Protein AF-A0A645A7C9-F1 (afdb_monomer)

Solvent-accessible surface area (backbone atoms only — not comparable to full-atom values): 16906 Å² total; per-residue (Å²): 103,80,58,54,46,47,29,55,52,51,49,56,51,33,65,57,34,46,79,73,76,42,84,49,77,42,67,66,53,44,96,71,34,56,82,49,63,39,37,33,77,64,95,40,47,32,46,49,68,47,51,43,51,49,50,36,48,49,31,52,38,11,74,72,54,34,38,46,36,32,46,41,41,35,28,28,32,77,65,83,46,51,59,58,50,39,34,32,29,39,49,43,28,41,68,40,65,36,66,49,64,37,47,66,62,86,80,83,56,95,48,56,60,43,48,68,53,44,14,63,76,61,74,36,69,63,37,38,57,42,43,47,32,29,54,20,33,33,51,22,36,39,36,36,54,38,24,31,47,54,48,18,68,74,72,73,41,35,28,37,26,42,52,50,78,86,37,72,88,57,94,47,94,88,56,62,64,45,29,27,42,41,96,38,32,41,41,42,54,71,54,54,83,93,51,48,57,46,81,48,76,37,66,72,59,51,34,24,34,67,84,81,60,48,79,43,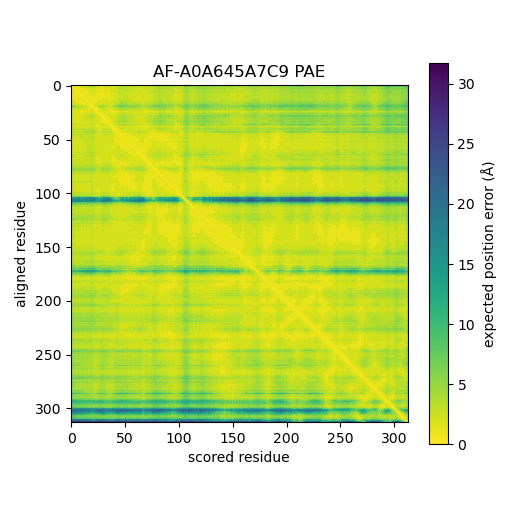78,31,67,44,72,46,81,45,78,33,52,63,84,48,60,54,40,30,34,39,53,64,29,79,43,46,31,34,27,25,95,84,66,41,88,35,40,70,67,76,84,69,74,86,66,68,83,35,38,33,36,42,35,29,27,85,51,68,50,73,50,78,47,39,38,69,79,74,48,74,43,49,35,41,37,35,34,92,75,70,40,76,46,63,81,60,100,64,90,62,50,77,48,78,76,41,102

Foldseek 3Di:
DVQAVQQVVLVVVQVVLVVVPDADAEAGHDPPSLVGAHHEPDADAQDLVRLLVRLLVQQVCQVVLNQQYAYAQSGADDDAHALLSNLLSLLVLLLGSHRDHHHDDPPPDPSGSDQVVSCVVNVNNVSVVLNLLSVQLSQQQQFVSVQLSVCCVVVSGHQWYDPCVVVVPDDCPVPRQWTHRGPWKIWHTDSDPPDQKDKDAFAAAWKAFPQPLDIDGHPDIDIDGHDSSDTTMITGAADKGWTQAAPVRDRSDHPDDDLQDGNAIEIEHHYPAWDWDWGQGSNRDIWIWTQHPVVRDIDIPDDDHYHYDYSYD

Nearest PDB structures (foldseek):
  5f7u-assembly1_A  TM=9.662E-01  e=2.683E-33  Listeria monocytogenes EGD-e
  4kwu-assembly1_A  TM=9.717E-01  e=1.327E-32  Listeria monocytogenes EGD-e
  4kmq-assembly1_A  TM=9.573E-01  e=2.841E-33  Listeria monocytogenes EGD-e
  5i0f-assembly1_B  TM=9.723E-01  e=2.941E-23  Trueperella pyogenes
  5i0e-assembly1_B  TM=9.716E-01  e=3.696E-23  Trueperella pyogenes

Sequence (313 aa):
MRNRYPKEYIKAYYDFAQQNQGITFSRSGYTGAHAYPAHWAGDERSTFDAFKRQLIAGINSGMSGVIFWGWDLAGFNGDIPTAELFMRSSSMAAFCPIMQYHAESKGEYNQDRTPWNIAERTNTPEVIEVYRFFANTRMNLLPYIYDQAVKSVTNKVPLMRAMQIDYPLENFEDCYDQFMFGESLLIAPIVTESATSRQVTFPRGTWIDFWTKEKVAGGQTIIVHAEMNQIPVYVKENSVILLNLGESKRIGESIGNDLSNYTNATLLVTATTDFNQTITDHLGNTFDLQVSKINQKVTINKEMPMDIELICL

Structure (mmCIF, N/CA/C/O backbone):
data_AF-A0A645A7C9-F1
#
_entry.id   AF-A0A645A7C9-F1
#
loop_
_atom_site.group_PDB
_atom_site.id
_atom_site.type_symbol
_atom_site.label_atom_id
_atom_site.label_alt_id
_atom_site.label_comp_id
_atom_site.label_asym_id
_atom_site.label_entity_id
_atom_site.label_seq_id
_atom_site.pdbx_PDB_ins_code
_atom_site.Cartn_x
_atom_site.Cartn_y
_atom_site.Cartn_z
_atom_site.occupancy
_atom_site.B_iso_or_equiv
_atom_site.auth_seq_id
_atom_site.auth_comp_id
_atom_site.auth_asym_id
_atom_site.auth_atom_id
_atom_site.pdbx_PDB_model_num
ATOM 1 N N . MET A 1 1 ? -11.964 -19.907 -26.480 1.00 92.06 1 MET A N 1
ATOM 2 C CA . MET A 1 1 ? -10.949 -20.356 -25.496 1.00 92.06 1 MET A CA 1
ATOM 3 C C . MET A 1 1 ? -9.845 -19.337 -25.204 1.00 92.06 1 MET A C 1
ATOM 5 O O . MET A 1 1 ? -9.394 -19.349 -24.072 1.00 92.06 1 MET A O 1
ATOM 9 N N . ARG A 1 2 ? -9.443 -18.442 -26.130 1.00 97.25 2 ARG A N 1
ATOM 10 C CA . ARG A 1 2 ? -8.313 -17.493 -25.958 1.00 97.25 2 ARG A CA 1
ATOM 11 C C . ARG A 1 2 ? -8.204 -16.836 -24.568 1.00 97.25 2 ARG A C 1
ATOM 13 O O . ARG A 1 2 ? -7.211 -17.064 -23.896 1.00 97.25 2 ARG A O 1
ATOM 20 N N . ASN A 1 3 ? -9.223 -16.100 -24.115 1.00 97.00 3 ASN A N 1
ATOM 21 C CA . ASN A 1 3 ? -9.164 -15.403 -22.816 1.00 97.00 3 ASN A CA 1
ATOM 22 C C . ASN A 1 3 ? -9.355 -16.350 -21.622 1.00 97.00 3 ASN A C 1
ATOM 24 O O . ASN A 1 3 ? -8.805 -16.140 -20.552 1.00 97.00 3 ASN A O 1
ATOM 28 N N . ARG A 1 4 ? -10.118 -17.431 -21.800 1.00 97.12 4 ARG A N 1
ATOM 29 C CA . ARG A 1 4 ? -10.391 -18.401 -20.731 1.00 97.12 4 ARG A CA 1
ATOM 30 C C . ARG A 1 4 ? -9.179 -19.285 -20.413 1.00 97.12 4 ARG A C 1
ATOM 32 O O . ARG A 1 4 ? -8.996 -19.652 -19.259 1.00 97.12 4 ARG A O 1
ATOM 39 N N . TYR A 1 5 ? -8.370 -19.615 -21.419 1.00 98.44 5 TYR A N 1
ATOM 40 C CA . TYR A 1 5 ? -7.208 -20.496 -21.295 1.00 98.44 5 TYR A CA 1
ATOM 41 C C . TYR A 1 5 ? -6.230 -20.096 -20.174 1.00 98.44 5 TYR A C 1
ATOM 43 O O . TYR A 1 5 ? -5.985 -20.947 -19.321 1.00 98.44 5 TYR A O 1
ATOM 51 N N . PRO A 1 6 ? -5.718 -18.846 -20.090 1.00 97.94 6 PRO A N 1
ATOM 52 C CA . PRO A 1 6 ? -4.792 -18.465 -19.020 1.00 97.94 6 PRO A CA 1
ATOM 53 C C . PRO A 1 6 ? -5.388 -18.664 -17.622 1.00 97.94 6 PRO A C 1
ATOM 55 O O . PRO A 1 6 ? -4.699 -19.147 -16.732 1.00 97.94 6 PRO A O 1
ATOM 58 N N . LYS A 1 7 ? -6.688 -18.398 -17.436 1.00 96.94 7 LYS A N 1
ATOM 59 C CA . LYS A 1 7 ? -7.374 -18.652 -16.161 1.00 96.94 7 LYS A CA 1
ATOM 60 C C . LYS A 1 7 ? -7.416 -20.146 -15.822 1.00 96.94 7 LYS A C 1
ATOM 62 O O . LYS A 1 7 ? -7.145 -20.512 -14.685 1.00 96.94 7 LYS A O 1
ATOM 67 N N . GLU A 1 8 ? -7.753 -21.017 -16.779 1.00 98.25 8 GLU A N 1
ATOM 68 C CA . GLU A 1 8 ? -7.757 -22.473 -16.531 1.00 98.25 8 GLU A CA 1
ATOM 69 C C . GLU A 1 8 ? -6.349 -23.021 -16.253 1.00 98.25 8 GLU A C 1
ATOM 71 O O . GLU A 1 8 ? -6.199 -23.905 -15.415 1.00 98.25 8 GLU A O 1
ATOM 76 N N . TYR A 1 9 ? -5.322 -22.471 -16.907 1.00 98.25 9 TYR A N 1
ATOM 77 C CA . TYR A 1 9 ? -3.922 -22.794 -16.625 1.00 98.25 9 TYR A CA 1
ATOM 78 C C . TYR A 1 9 ? -3.544 -22.452 -15.177 1.00 98.25 9 TYR A C 1
ATOM 80 O O . TYR A 1 9 ? -3.040 -23.316 -14.461 1.00 98.25 9 TYR A O 1
ATOM 88 N N . ILE A 1 10 ? -3.856 -21.232 -14.721 1.00 97.62 10 ILE A N 1
ATOM 89 C CA . ILE A 1 10 ? -3.581 -20.804 -13.340 1.00 97.62 10 ILE A CA 1
ATOM 90 C C . ILE A 1 10 ? -4.312 -21.699 -12.347 1.00 97.62 10 ILE A C 1
ATOM 92 O O . ILE A 1 10 ? -3.693 -22.176 -11.403 1.00 97.62 10 ILE A O 1
ATOM 96 N N . LYS A 1 11 ? -5.598 -21.986 -12.592 1.00 97.81 11 LYS A N 1
ATOM 97 C CA . LYS A 1 11 ? -6.378 -22.908 -11.760 1.00 97.81 11 LYS A CA 1
ATOM 98 C C . LYS A 1 11 ? -5.677 -24.255 -11.610 1.00 97.81 11 LYS A C 1
ATOM 100 O O . LYS A 1 11 ? -5.497 -24.722 -10.494 1.00 97.81 11 LYS A O 1
ATOM 105 N N . ALA A 1 12 ? -5.302 -24.878 -12.727 1.00 98.25 12 ALA A N 1
ATOM 106 C CA . ALA A 1 12 ? -4.705 -26.208 -12.715 1.00 98.25 12 ALA A CA 1
ATOM 107 C C . ALA A 1 12 ? -3.401 -26.241 -11.901 1.00 98.25 12 ALA A C 1
ATOM 109 O O . ALA A 1 12 ? -3.196 -27.157 -11.107 1.00 98.25 12 ALA A O 1
ATOM 110 N N . TYR A 1 13 ? -2.548 -25.225 -12.059 1.00 98.19 13 TYR A N 1
ATOM 111 C CA . TYR A 1 13 ? -1.299 -25.126 -11.304 1.00 98.19 13 TYR A CA 1
ATOM 112 C C . TYR A 1 13 ? -1.506 -24.740 -9.844 1.00 98.19 13 TYR A C 1
ATOM 114 O O . TYR A 1 13 ? -0.771 -25.232 -8.996 1.00 98.19 13 TYR A O 1
ATOM 122 N N . TYR A 1 14 ? -2.496 -23.905 -9.532 1.00 97.81 14 TYR A N 1
ATOM 123 C CA . TYR A 1 14 ? -2.828 -23.575 -8.152 1.00 97.81 14 TYR A CA 1
ATOM 124 C C . TYR A 1 14 ? -3.357 -24.799 -7.402 1.00 97.81 14 TYR A C 1
ATOM 126 O O . TYR A 1 14 ? -2.840 -25.123 -6.338 1.00 97.81 14 TYR A O 1
ATOM 134 N N . ASP A 1 15 ? -4.302 -25.537 -7.992 1.00 97.69 15 ASP A N 1
ATOM 135 C CA . ASP A 1 15 ? -4.836 -26.775 -7.413 1.00 97.69 15 ASP A CA 1
ATOM 136 C C . ASP A 1 15 ? -3.717 -27.808 -7.171 1.00 97.69 15 ASP A C 1
ATOM 138 O O . ASP A 1 15 ? -3.711 -28.509 -6.158 1.00 97.69 15 ASP A O 1
ATOM 142 N N . PHE A 1 16 ? -2.742 -27.889 -8.083 1.00 97.88 16 PHE A N 1
ATOM 143 C CA . PHE A 1 16 ? -1.554 -28.724 -7.912 1.00 97.88 16 PHE A CA 1
ATOM 144 C C . PHE A 1 16 ? -0.626 -28.207 -6.800 1.00 97.88 16 PHE A C 1
ATOM 146 O O . PHE A 1 16 ? -0.248 -28.967 -5.912 1.00 97.88 16 PHE A O 1
ATOM 153 N N . ALA A 1 17 ? -0.277 -26.919 -6.810 1.00 97.31 17 ALA A N 1
ATOM 154 C CA . ALA A 1 17 ? 0.631 -26.313 -5.837 1.00 97.31 17 ALA A CA 1
ATOM 155 C C . ALA A 1 17 ? 0.081 -26.377 -4.403 1.00 97.31 17 ALA A C 1
ATOM 157 O O . ALA A 1 17 ? 0.840 -26.582 -3.452 1.00 97.31 17 ALA A O 1
ATOM 158 N N . GLN A 1 18 ? -1.240 -26.275 -4.238 1.00 97.25 18 GLN A N 1
ATOM 159 C CA . GLN A 1 18 ? -1.915 -26.368 -2.943 1.00 97.25 18 GLN A CA 1
ATOM 160 C C . GLN A 1 18 ? -1.753 -27.732 -2.259 1.00 97.25 18 GLN A C 1
ATOM 162 O O . GLN A 1 18 ? -1.856 -27.796 -1.036 1.00 97.25 18 GLN A O 1
ATOM 167 N N . GLN A 1 19 ? -1.376 -28.793 -2.985 1.00 96.94 19 GLN A N 1
ATOM 168 C CA . GLN A 1 19 ? -0.981 -30.073 -2.374 1.00 96.94 19 GLN A CA 1
ATOM 169 C C . GLN A 1 19 ? 0.205 -29.920 -1.402 1.00 96.94 19 GLN A C 1
ATOM 171 O O . GLN A 1 19 ? 0.391 -30.763 -0.532 1.00 96.94 19 GLN A O 1
ATOM 176 N N . ASN A 1 20 ? 0.980 -28.834 -1.528 1.00 96.31 20 ASN A N 1
ATOM 177 C CA . ASN A 1 20 ? 2.103 -28.481 -0.658 1.00 96.31 20 ASN A CA 1
ATOM 178 C C . ASN A 1 20 ? 2.008 -27.032 -0.138 1.00 96.31 20 ASN A C 1
ATOM 180 O O . ASN A 1 20 ? 3.033 -26.396 0.090 1.00 96.31 20 ASN A O 1
ATOM 184 N N . GLN A 1 21 ? 0.792 -26.487 0.012 1.00 94.38 21 GLN A N 1
ATOM 185 C CA . GLN A 1 21 ? 0.550 -25.104 0.468 1.00 94.38 21 GLN A CA 1
ATOM 186 C C . GLN A 1 21 ? 1.213 -24.019 -0.412 1.00 94.38 21 GLN A C 1
ATOM 188 O O . GLN A 1 21 ? 1.416 -22.888 0.022 1.00 94.38 21 GLN A O 1
ATOM 193 N N . GLY A 1 22 ? 1.550 -24.345 -1.664 1.00 95.62 22 GLY A N 1
ATOM 194 C CA . GLY A 1 22 ? 2.178 -23.414 -2.595 1.00 95.62 22 GLY A CA 1
ATOM 195 C C . GLY A 1 22 ? 1.192 -22.396 -3.166 1.00 95.62 22 GLY A C 1
ATOM 196 O O . GLY A 1 22 ? 0.004 -22.676 -3.328 1.00 95.62 22 GLY A O 1
ATOM 197 N N . ILE A 1 23 ? 1.696 -21.219 -3.526 1.00 95.69 23 ILE A N 1
ATOM 198 C CA . ILE A 1 23 ? 0.926 -20.165 -4.197 1.00 95.69 23 ILE A CA 1
ATOM 199 C C . ILE A 1 23 ? 1.332 -20.047 -5.668 1.00 95.69 23 ILE A C 1
ATOM 201 O O . ILE A 1 23 ? 2.437 -20.422 -6.058 1.00 95.69 23 ILE A O 1
ATOM 205 N N . THR A 1 24 ? 0.439 -19.501 -6.490 1.00 96.94 24 THR A N 1
ATOM 206 C CA . THR A 1 24 ? 0.759 -19.070 -7.856 1.00 96.94 24 THR A CA 1
ATOM 207 C C . THR A 1 24 ? 1.155 -17.603 -7.875 1.00 96.94 24 THR A C 1
ATOM 209 O O . THR A 1 24 ? 0.752 -16.849 -6.998 1.00 96.94 24 THR A O 1
ATOM 212 N N . PHE A 1 25 ? 1.898 -17.205 -8.905 1.00 97.75 25 PHE A N 1
ATOM 213 C CA . PHE A 1 25 ? 2.175 -15.814 -9.254 1.00 97.75 25 PHE A CA 1
ATOM 214 C C . PHE A 1 25 ? 2.056 -15.697 -10.777 1.00 97.75 25 PHE A C 1
ATOM 216 O O . PHE A 1 25 ? 2.671 -16.483 -11.500 1.00 97.75 25 PHE A O 1
ATOM 223 N N . SER A 1 26 ? 1.172 -14.848 -11.298 1.00 97.56 26 SER A N 1
ATOM 224 C CA . SER A 1 26 ? 0.754 -14.907 -12.714 1.00 97.56 26 SER A CA 1
ATOM 225 C C . SER A 1 26 ? 0.480 -13.529 -13.316 1.00 97.56 26 SER A C 1
ATOM 227 O O . SER A 1 26 ? 0.230 -12.594 -12.585 1.00 97.56 26 SER A O 1
ATOM 229 N N . ARG A 1 27 ? 0.508 -13.370 -14.647 1.00 96.44 27 ARG A N 1
ATOM 230 C CA . ARG A 1 27 ? 0.170 -12.079 -15.311 1.00 96.44 27 ARG A CA 1
ATOM 231 C C . ARG A 1 27 ? -1.156 -12.036 -16.048 1.00 96.44 27 ARG A C 1
ATOM 233 O O . ARG A 1 27 ? -1.662 -10.968 -16.365 1.00 96.44 27 ARG A O 1
ATOM 240 N N . SER A 1 28 ? -1.664 -13.192 -16.459 1.00 96.69 28 SER A N 1
ATOM 241 C CA . SER A 1 28 ? -2.761 -13.264 -17.424 1.00 96.69 28 SER A CA 1
ATOM 242 C C . SER A 1 28 ? -4.000 -13.851 -16.780 1.00 96.69 28 SER A C 1
ATOM 244 O O . SER A 1 28 ? -3.909 -14.712 -15.916 1.00 96.69 28 SER A O 1
ATOM 246 N N . GLY A 1 29 ? -5.175 -13.434 -17.229 1.00 95.50 29 GLY A N 1
ATOM 247 C CA . GLY A 1 29 ? -6.420 -13.902 -16.652 1.00 95.50 29 GLY A CA 1
ATOM 248 C C . GLY A 1 29 ? -7.634 -13.495 -17.467 1.00 95.50 29 GLY A C 1
ATOM 249 O O . GLY A 1 29 ? -7.536 -12.927 -18.554 1.00 95.50 29 GLY A O 1
ATOM 250 N N . TYR A 1 30 ? -8.795 -13.826 -16.918 1.00 96.00 30 TYR A N 1
ATOM 251 C CA . TYR A 1 30 ? -10.113 -13.412 -17.387 1.00 96.00 30 TYR A CA 1
ATOM 252 C C . TYR A 1 30 ? -11.072 -13.456 -16.188 1.00 96.00 30 TYR A C 1
ATOM 254 O O . TYR A 1 30 ? -10.626 -13.495 -15.039 1.00 96.00 30 TYR A O 1
ATOM 262 N N . THR A 1 31 ? -12.384 -13.493 -16.414 1.00 95.44 31 THR A N 1
ATOM 263 C CA . THR A 1 31 ? -13.371 -13.673 -15.344 1.00 95.44 31 THR A CA 1
ATOM 264 C C . THR A 1 31 ? -13.042 -14.906 -14.490 1.00 95.44 31 THR A C 1
ATOM 266 O O . THR A 1 31 ? -12.902 -16.019 -15.004 1.00 95.44 31 THR A O 1
ATOM 269 N N . GLY A 1 32 ? -12.907 -14.691 -13.178 1.00 94.44 32 GLY A N 1
ATOM 270 C CA . GLY A 1 32 ? -12.554 -15.717 -12.191 1.00 94.44 32 GLY A CA 1
ATOM 271 C C . GLY A 1 32 ? -11.060 -15.847 -11.875 1.00 94.44 32 GLY A C 1
ATOM 272 O O . GLY A 1 32 ? -10.713 -16.646 -11.015 1.00 94.44 32 GLY A O 1
ATOM 273 N N . ALA A 1 33 ? -10.169 -15.077 -12.514 1.00 95.00 33 ALA A N 1
ATOM 274 C CA . ALA A 1 33 ? -8.734 -15.120 -12.202 1.00 95.00 33 ALA A CA 1
ATOM 275 C C . ALA A 1 33 ? -8.407 -14.677 -10.762 1.00 95.00 33 ALA A C 1
ATOM 277 O O . ALA A 1 33 ? -7.470 -15.197 -10.168 1.00 95.00 33 ALA A O 1
ATOM 278 N N . HIS A 1 34 ? -9.223 -13.791 -10.181 1.00 92.88 34 HIS A N 1
ATOM 279 C CA . HIS A 1 34 ? -9.101 -13.325 -8.795 1.00 92.88 34 HIS A CA 1
ATOM 280 C C . HIS A 1 34 ? -9.258 -14.429 -7.739 1.00 92.88 34 HIS A C 1
ATOM 282 O O . HIS A 1 34 ? -8.870 -14.226 -6.594 1.00 92.88 34 HIS A O 1
ATOM 288 N N . ALA A 1 35 ? -9.826 -15.586 -8.102 1.00 93.75 35 ALA A N 1
ATOM 289 C CA . ALA A 1 35 ? -9.936 -16.735 -7.205 1.00 93.75 35 ALA A CA 1
ATOM 290 C C . ALA A 1 35 ? -8.580 -17.417 -6.942 1.00 93.75 35 ALA A C 1
ATOM 292 O O . ALA A 1 35 ? -8.494 -18.284 -6.077 1.00 93.75 35 ALA A O 1
ATOM 293 N N . TYR A 1 36 ? -7.537 -17.038 -7.685 1.00 95.31 36 TYR A N 1
ATOM 294 C CA . TYR A 1 36 ? -6.180 -17.555 -7.550 1.00 95.31 36 TYR A CA 1
ATOM 295 C C . TYR A 1 36 ? -5.240 -16.408 -7.168 1.00 95.31 36 TYR A C 1
ATOM 297 O O . TYR A 1 36 ? -5.353 -15.319 -7.747 1.00 95.31 36 TYR A O 1
ATOM 305 N N . PRO A 1 37 ? -4.342 -16.618 -6.192 1.00 92.56 37 PRO A N 1
ATOM 306 C CA . PRO A 1 37 ? -3.552 -15.544 -5.612 1.00 92.56 37 PRO A CA 1
ATOM 307 C C . PRO A 1 37 ? -2.505 -14.995 -6.585 1.00 92.56 37 PRO A C 1
ATOM 309 O O . PRO A 1 37 ? -2.083 -15.679 -7.517 1.00 92.56 37 PRO A O 1
ATOM 312 N N . ALA A 1 38 ? -2.084 -13.767 -6.274 1.00 95.69 38 ALA A N 1
ATOM 313 C CA . ALA A 1 38 ? -0.976 -13.008 -6.845 1.00 95.69 38 ALA A CA 1
ATOM 314 C C . ALA A 1 38 ? -0.970 -12.857 -8.374 1.00 95.69 38 ALA A C 1
ATOM 316 O O . ALA A 1 38 ? -0.552 -13.740 -9.128 1.00 95.69 38 ALA A O 1
ATOM 317 N N . HIS A 1 39 ? -1.357 -11.660 -8.818 1.00 97.56 39 HIS A N 1
ATOM 318 C CA . HIS A 1 39 ? -1.242 -11.237 -10.207 1.00 97.56 39 HIS A CA 1
ATOM 319 C C . HIS A 1 39 ? -0.252 -10.089 -10.340 1.00 97.56 39 HIS A C 1
ATOM 321 O O . HIS A 1 39 ? -0.374 -9.085 -9.648 1.00 97.56 39 HIS A O 1
ATOM 327 N N . TRP A 1 40 ? 0.710 -10.211 -11.240 1.00 97.06 40 TRP A N 1
ATOM 328 C CA . TRP A 1 40 ? 1.667 -9.157 -11.543 1.00 97.06 40 TRP A CA 1
ATOM 329 C C . TRP A 1 40 ? 1.366 -8.513 -12.890 1.00 97.06 40 TRP A C 1
ATOM 331 O O . TRP A 1 40 ? 0.796 -9.133 -13.788 1.00 97.06 40 TRP A O 1
ATOM 341 N N . ALA A 1 41 ? 1.737 -7.248 -13.011 1.00 95.31 41 ALA A N 1
ATOM 342 C CA . ALA A 1 41 ? 1.326 -6.410 -14.121 1.00 95.31 41 ALA A CA 1
ATOM 343 C C . ALA A 1 41 ? 1.968 -6.732 -15.483 1.00 95.31 41 ALA A C 1
ATOM 345 O O . ALA A 1 41 ? 1.412 -6.348 -16.509 1.00 95.31 41 ALA A O 1
ATOM 346 N N . GLY A 1 42 ? 3.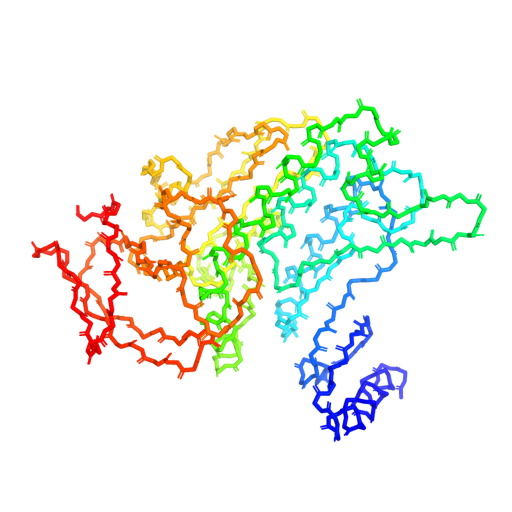083 -7.464 -15.519 1.00 94.50 42 GLY A N 1
ATOM 347 C CA . GLY A 1 42 ? 3.763 -7.813 -16.765 1.00 94.50 42 GLY A CA 1
ATOM 348 C C . GLY A 1 42 ? 5.107 -7.114 -16.962 1.00 94.50 42 GLY A C 1
ATOM 349 O O . GLY A 1 42 ? 5.652 -6.468 -16.069 1.00 94.50 42 GLY A O 1
ATOM 350 N N . ASP A 1 43 ? 5.620 -7.275 -18.176 1.00 96.31 43 ASP A N 1
ATOM 351 C CA . ASP A 1 43 ? 6.977 -6.928 -18.579 1.00 96.31 43 ASP A CA 1
ATOM 352 C C . ASP A 1 43 ? 7.062 -5.423 -18.910 1.00 96.31 43 ASP A C 1
ATOM 354 O O . ASP A 1 43 ? 6.501 -4.983 -19.912 1.00 96.31 43 ASP A O 1
ATOM 358 N N . GLU A 1 44 ? 7.783 -4.632 -18.108 1.00 95.19 44 GLU A N 1
ATOM 359 C CA . GLU A 1 44 ? 7.891 -3.174 -18.300 1.00 95.19 44 GLU A CA 1
ATOM 360 C C . GLU A 1 44 ? 9.325 -2.628 -18.227 1.00 95.19 44 GLU A C 1
ATOM 362 O O . GLU A 1 44 ? 10.207 -3.167 -17.552 1.00 95.19 44 GLU A O 1
ATOM 367 N N . ARG A 1 45 ? 9.556 -1.495 -18.899 1.00 96.50 45 ARG A N 1
ATOM 368 C CA . ARG A 1 45 ? 10.846 -0.787 -18.863 1.00 96.50 45 ARG A CA 1
ATOM 369 C C . ARG A 1 45 ? 11.023 0.037 -17.588 1.00 96.50 45 ARG A C 1
ATOM 371 O O . ARG A 1 45 ? 10.066 0.608 -17.075 1.00 96.50 45 ARG A O 1
ATOM 378 N N . SER A 1 46 ? 12.266 0.203 -17.148 1.00 97.88 46 SER A N 1
ATOM 379 C CA . SER A 1 46 ? 12.655 1.071 -16.030 1.00 97.88 46 SER A CA 1
ATOM 380 C C . SER A 1 46 ? 12.543 2.570 -16.363 1.00 97.88 46 SER A C 1
ATOM 382 O O . SER A 1 46 ? 13.541 3.244 -16.595 1.00 97.88 46 SER A O 1
ATOM 384 N N . THR A 1 47 ? 11.316 3.108 -16.404 1.00 98.56 47 THR A N 1
ATOM 385 C CA . THR A 1 47 ? 11.029 4.534 -16.679 1.00 98.56 47 THR A CA 1
ATOM 386 C C . THR A 1 47 ? 9.879 5.071 -15.818 1.00 98.56 47 THR A C 1
ATOM 388 O O . THR A 1 47 ? 9.009 4.307 -15.397 1.00 98.56 47 THR A O 1
ATOM 391 N N . PHE A 1 48 ? 9.820 6.391 -15.605 1.00 98.50 48 PHE A N 1
ATOM 392 C CA . PHE A 1 48 ? 8.693 7.035 -14.911 1.00 98.50 48 PHE A CA 1
ATOM 393 C C . PHE A 1 48 ? 7.358 6.897 -15.662 1.00 98.50 48 PHE A C 1
ATOM 395 O O . PHE A 1 48 ? 6.318 6.727 -15.031 1.00 98.50 48 PHE A O 1
ATOM 402 N N . ASP A 1 49 ? 7.369 6.900 -17.000 1.00 98.06 49 ASP A N 1
ATOM 403 C CA . ASP A 1 49 ? 6.156 6.653 -17.795 1.00 98.06 49 ASP A CA 1
ATOM 404 C C . ASP A 1 49 ? 5.600 5.241 -17.543 1.00 98.06 49 ASP A C 1
ATOM 406 O O . ASP A 1 49 ? 4.406 5.078 -17.289 1.00 98.06 49 ASP A O 1
ATOM 410 N N . ALA A 1 50 ? 6.468 4.223 -17.513 1.00 98.06 50 ALA A N 1
ATOM 411 C CA . ALA A 1 50 ? 6.066 2.869 -17.141 1.00 98.06 50 ALA A CA 1
ATOM 412 C C . ALA A 1 50 ? 5.553 2.805 -15.694 1.00 98.06 50 ALA A C 1
ATOM 414 O O . ALA A 1 50 ? 4.502 2.221 -15.453 1.00 98.06 50 ALA A O 1
ATOM 415 N N . PHE A 1 51 ? 6.220 3.464 -14.738 1.00 98.44 51 PHE A N 1
ATOM 416 C CA . PHE A 1 51 ? 5.744 3.543 -13.351 1.00 98.44 51 PHE A CA 1
ATOM 417 C C . PHE A 1 51 ? 4.328 4.139 -13.261 1.00 98.44 51 PHE A C 1
ATOM 419 O O . PHE A 1 51 ? 3.439 3.544 -12.646 1.00 98.44 51 PHE A O 1
ATOM 426 N N . LYS A 1 52 ? 4.071 5.259 -13.947 1.00 98.06 52 LYS A N 1
ATOM 427 C CA . LYS A 1 52 ? 2.738 5.871 -14.019 1.00 98.06 52 LYS A CA 1
ATOM 428 C C . LYS A 1 52 ? 1.696 4.900 -14.584 1.00 98.06 52 LYS A C 1
ATOM 430 O O . LYS A 1 52 ? 0.607 4.773 -14.026 1.00 98.06 52 LYS A O 1
ATOM 435 N N . ARG A 1 53 ? 2.020 4.188 -15.667 1.00 97.56 53 ARG A N 1
ATOM 436 C CA . ARG A 1 53 ? 1.123 3.186 -16.270 1.00 97.56 53 ARG A CA 1
ATOM 437 C C . ARG A 1 53 ? 0.863 2.005 -15.338 1.00 97.56 53 ARG A C 1
ATOM 439 O O . ARG A 1 53 ? -0.272 1.544 -15.281 1.00 97.56 53 ARG A O 1
ATOM 446 N N . GLN A 1 54 ? 1.865 1.565 -14.579 1.00 97.69 54 GLN A N 1
ATOM 447 C CA . GLN A 1 54 ? 1.723 0.470 -13.618 1.00 97.69 54 GLN A CA 1
ATOM 448 C C . GLN A 1 54 ? 0.828 0.842 -12.439 1.00 97.69 54 GLN A C 1
ATOM 450 O O . GLN A 1 54 ? -0.008 0.038 -12.035 1.00 97.69 54 GLN A O 1
ATOM 455 N N . LEU A 1 55 ? 0.923 2.074 -11.935 1.00 98.31 55 LEU A N 1
ATOM 456 C CA . LEU A 1 55 ? -0.017 2.590 -10.940 1.00 98.31 55 LEU A CA 1
ATOM 457 C C . LEU A 1 55 ? -1.464 2.532 -11.458 1.00 98.31 55 LEU A C 1
ATOM 459 O O . LEU A 1 55 ? -2.339 1.981 -10.789 1.00 98.31 55 LEU A O 1
ATOM 463 N N . ILE A 1 56 ? -1.700 3.016 -12.681 1.00 97.38 56 ILE A N 1
ATOM 464 C CA . ILE A 1 56 ? -3.022 2.971 -13.325 1.00 97.38 56 ILE A CA 1
ATOM 465 C C . ILE A 1 56 ? -3.486 1.518 -13.521 1.00 97.38 56 ILE A C 1
ATOM 467 O O . ILE A 1 56 ? -4.647 1.193 -13.264 1.00 97.38 56 ILE A O 1
ATOM 471 N N . ALA A 1 57 ? -2.588 0.623 -13.942 1.00 97.19 57 ALA A N 1
ATOM 472 C CA . ALA A 1 57 ? -2.879 -0.797 -14.110 1.00 97.19 57 ALA A CA 1
ATOM 473 C C . ALA A 1 57 ? -3.285 -1.456 -12.785 1.00 97.19 57 ALA A C 1
ATOM 475 O O . ALA A 1 57 ? -4.268 -2.193 -12.766 1.00 97.19 57 ALA A O 1
ATOM 476 N N . GLY A 1 58 ? -2.596 -1.157 -11.680 1.00 97.62 58 GLY A N 1
ATOM 477 C CA . GLY A 1 58 ? -2.933 -1.659 -10.347 1.00 97.62 58 GLY A CA 1
ATOM 478 C C . GLY A 1 58 ? -4.317 -1.211 -9.877 1.00 97.62 58 GLY A C 1
ATOM 479 O O . GLY A 1 58 ? -5.123 -2.044 -9.459 1.00 97.62 58 GLY A O 1
ATOM 480 N N . ILE A 1 59 ? -4.642 0.076 -10.043 1.00 97.56 59 ILE A N 1
ATOM 481 C CA . ILE A 1 59 ? -5.967 0.628 -9.713 1.00 97.56 59 ILE A CA 1
ATOM 482 C C . ILE A 1 59 ? -7.066 -0.053 -10.547 1.00 97.56 59 ILE A C 1
ATOM 484 O O . ILE A 1 59 ? -8.061 -0.535 -9.999 1.00 97.56 59 ILE A O 1
ATOM 488 N N . ASN A 1 60 ? -6.868 -0.166 -11.864 1.00 96.19 60 ASN A N 1
ATOM 489 C CA . ASN A 1 60 ? -7.820 -0.817 -12.770 1.00 96.19 60 ASN A CA 1
ATOM 490 C C . ASN A 1 60 ? -7.966 -2.321 -12.493 1.00 96.19 60 ASN A C 1
ATOM 492 O O . ASN A 1 60 ? -9.063 -2.877 -12.596 1.00 96.19 60 ASN A O 1
ATOM 496 N N . SER A 1 61 ? -6.869 -2.987 -12.131 1.00 96.25 61 SER A N 1
ATOM 497 C CA . SER A 1 61 ? -6.837 -4.398 -11.740 1.00 96.25 61 SER A CA 1
ATOM 498 C C . SER A 1 61 ? -7.681 -4.624 -10.481 1.00 96.25 61 SER A C 1
ATOM 500 O O . SER A 1 61 ? -8.551 -5.501 -10.469 1.00 96.25 61 SER A O 1
ATOM 502 N N . GLY A 1 62 ? -7.526 -3.750 -9.480 1.00 95.94 62 GLY A N 1
ATOM 503 C CA . GLY A 1 62 ? -8.366 -3.719 -8.285 1.00 95.94 62 GLY A CA 1
ATOM 504 C C . GLY A 1 62 ? -9.848 -3.537 -8.618 1.00 95.94 62 GLY A C 1
ATOM 505 O O . GLY A 1 62 ? -10.673 -4.353 -8.205 1.00 95.94 62 GLY A O 1
ATOM 506 N N . MET A 1 63 ? -10.198 -2.534 -9.434 1.00 94.69 63 MET A N 1
ATOM 507 C CA . MET A 1 63 ? -11.579 -2.323 -9.909 1.00 94.69 63 MET A CA 1
ATOM 508 C C . MET A 1 63 ? -12.147 -3.531 -10.670 1.00 94.69 63 MET A C 1
ATOM 510 O O . MET A 1 63 ? -13.351 -3.775 -10.647 1.00 94.69 63 MET A O 1
ATOM 514 N N . SER A 1 64 ? -11.283 -4.312 -11.318 1.00 95.62 64 SER A N 1
ATOM 515 C CA . SER A 1 64 ? -11.645 -5.539 -12.038 1.00 95.62 64 SER A CA 1
ATOM 516 C C . SER A 1 64 ? -11.741 -6.777 -11.130 1.00 95.62 64 SER A C 1
ATOM 518 O O . SER A 1 64 ? -11.973 -7.888 -11.615 1.00 95.62 64 SER A O 1
ATOM 520 N N . GLY A 1 65 ? -11.575 -6.606 -9.814 1.00 93.81 65 GLY A N 1
ATOM 521 C CA . GLY A 1 65 ? -11.718 -7.647 -8.797 1.00 93.81 65 GLY A CA 1
ATOM 522 C C . GLY A 1 65 ? -10.433 -8.404 -8.461 1.00 93.81 65 GLY A C 1
ATOM 523 O O . GLY A 1 65 ? -10.486 -9.363 -7.695 1.00 93.81 65 GLY A O 1
ATOM 524 N N . VAL A 1 66 ? -9.277 -8.015 -9.005 1.00 95.50 66 VAL A N 1
ATOM 525 C CA . VAL A 1 66 ? -7.988 -8.629 -8.659 1.00 95.50 66 VAL A CA 1
ATOM 526 C C . VAL A 1 66 ? -7.454 -7.975 -7.384 1.00 95.50 66 VAL A C 1
ATOM 528 O O . VAL A 1 66 ? -6.927 -6.868 -7.404 1.00 95.50 66 VAL A O 1
ATOM 531 N N . ILE A 1 67 ? -7.606 -8.670 -6.255 1.00 95.25 67 ILE A N 1
ATOM 532 C CA . ILE A 1 67 ? -7.272 -8.136 -4.923 1.00 95.25 67 ILE A CA 1
ATOM 533 C C . ILE A 1 67 ? -5.755 -8.092 -4.695 1.00 95.25 67 ILE A C 1
ATOM 535 O O . ILE A 1 67 ? -5.222 -7.092 -4.214 1.00 95.25 67 ILE A O 1
ATOM 539 N N . PHE A 1 68 ? -5.061 -9.182 -5.032 1.00 96.50 68 PHE A N 1
ATOM 540 C CA . PHE A 1 68 ? -3.628 -9.342 -4.790 1.00 96.50 68 PHE A CA 1
ATOM 541 C C . PHE A 1 68 ? -2.844 -9.056 -6.062 1.00 96.50 68 PHE A C 1
ATOM 543 O O . PHE A 1 68 ? -2.513 -9.972 -6.817 1.00 96.50 68 PHE A O 1
ATOM 550 N N . TRP A 1 69 ? -2.581 -7.772 -6.292 1.00 97.81 69 TRP A N 1
ATOM 551 C CA . TRP A 1 69 ? -1.791 -7.286 -7.414 1.00 97.81 69 TRP A CA 1
ATOM 552 C C . TRP A 1 69 ? -0.392 -6.823 -6.983 1.00 97.81 69 TRP A C 1
ATOM 554 O O . TRP A 1 69 ? -0.220 -6.254 -5.903 1.00 97.81 69 TRP A O 1
ATOM 564 N N . GLY A 1 70 ? 0.597 -7.056 -7.841 1.00 97.00 70 GLY A N 1
ATOM 565 C CA . GLY A 1 70 ? 1.955 -6.539 -7.713 1.00 97.00 70 GLY A CA 1
ATOM 566 C C . GLY A 1 70 ? 2.524 -6.097 -9.057 1.00 97.00 70 GLY A C 1
ATOM 567 O O . GLY A 1 70 ? 1.910 -6.257 -10.112 1.00 97.00 70 GLY A O 1
ATOM 568 N N . TRP A 1 71 ? 3.728 -5.554 -9.024 1.00 98.00 71 TRP A N 1
ATOM 569 C CA . TRP A 1 71 ? 4.458 -5.129 -10.210 1.00 98.00 71 TRP A CA 1
ATOM 570 C C . TRP A 1 71 ? 5.953 -5.205 -9.936 1.00 98.00 71 TRP A C 1
ATOM 572 O O . TRP A 1 71 ? 6.370 -5.201 -8.777 1.00 98.00 71 TRP A O 1
ATOM 582 N N . ASP A 1 72 ? 6.749 -5.237 -11.000 1.00 98.12 72 ASP A N 1
ATOM 583 C CA . ASP A 1 72 ? 8.198 -5.155 -10.878 1.00 98.12 72 ASP A CA 1
ATOM 584 C C . ASP A 1 72 ? 8.574 -3.710 -10.553 1.00 98.12 72 ASP A C 1
ATOM 586 O O . ASP A 1 72 ? 8.639 -2.863 -11.451 1.00 98.12 72 ASP A O 1
ATOM 590 N N . LEU A 1 73 ? 8.776 -3.411 -9.265 1.00 97.75 73 LEU A N 1
ATOM 591 C CA . LEU A 1 73 ? 9.096 -2.050 -8.836 1.00 97.75 73 LEU A CA 1
ATOM 592 C C . LEU A 1 73 ? 10.322 -1.523 -9.597 1.00 97.75 73 LEU A C 1
ATOM 594 O O . LEU A 1 73 ? 11.304 -2.238 -9.796 1.00 97.75 73 LEU A O 1
ATOM 598 N N . ALA A 1 74 ? 10.234 -0.272 -10.052 1.00 97.94 74 ALA A N 1
ATOM 599 C CA . ALA A 1 74 ? 11.223 0.390 -10.907 1.00 97.94 74 ALA A CA 1
ATOM 600 C C . ALA A 1 74 ? 11.468 -0.265 -12.289 1.00 97.94 74 ALA A C 1
ATOM 602 O O . ALA A 1 74 ? 12.416 0.117 -12.976 1.00 97.94 74 ALA A O 1
ATOM 603 N N . GLY A 1 75 ? 10.616 -1.198 -12.728 1.00 97.19 75 GLY A N 1
ATOM 604 C CA . GLY A 1 75 ? 10.702 -1.888 -14.019 1.00 97.19 75 GLY A CA 1
ATOM 605 C C . GLY A 1 75 ? 11.789 -2.969 -14.069 1.00 97.19 75 GLY A C 1
ATOM 606 O O . GLY A 1 75 ? 12.882 -2.810 -13.520 1.00 97.19 75 GLY A O 1
ATOM 607 N N . PHE A 1 76 ? 11.502 -4.074 -14.762 1.00 95.06 76 PHE A N 1
ATOM 608 C CA . PHE A 1 76 ? 12.406 -5.231 -14.827 1.00 95.06 76 PHE A CA 1
ATOM 609 C C . PHE A 1 76 ? 13.383 -5.188 -16.017 1.00 95.06 76 PHE A C 1
ATOM 611 O O . PHE A 1 76 ? 14.421 -5.846 -15.970 1.00 95.06 76 PHE A O 1
ATOM 618 N N . ASN A 1 77 ? 13.078 -4.424 -17.074 1.00 93.94 77 ASN A N 1
ATOM 619 C CA . ASN A 1 77 ? 13.829 -4.392 -18.335 1.00 93.94 77 ASN A CA 1
ATOM 620 C C . ASN A 1 77 ? 14.343 -2.981 -18.681 1.00 93.94 77 ASN A C 1
ATOM 622 O O . ASN A 1 77 ? 13.863 -1.971 -18.167 1.00 93.94 77 ASN A O 1
ATOM 626 N N . GLY A 1 78 ? 15.296 -2.916 -19.611 1.00 92.00 78 GLY A N 1
ATOM 627 C CA . GLY A 1 78 ? 15.916 -1.683 -20.085 1.00 92.00 78 GLY A CA 1
ATOM 628 C C . GLY A 1 78 ? 17.138 -1.313 -19.255 1.00 92.00 78 GLY A C 1
ATOM 629 O O . GLY A 1 78 ? 17.692 -2.153 -18.537 1.00 92.00 78 GLY A O 1
ATOM 630 N N . ASP A 1 79 ? 17.557 -0.056 -19.372 1.00 93.88 79 ASP A N 1
ATOM 631 C CA . ASP A 1 79 ? 18.651 0.481 -18.568 1.00 93.88 79 ASP A CA 1
ATOM 632 C C . ASP A 1 79 ? 18.341 0.362 -17.069 1.00 93.88 79 ASP A C 1
ATOM 634 O O . ASP A 1 79 ? 17.186 0.233 -16.654 1.00 93.88 79 ASP A O 1
ATOM 638 N N . ILE A 1 80 ? 19.387 0.375 -16.242 1.00 94.88 80 ILE A N 1
ATOM 639 C CA . ILE A 1 80 ? 19.217 0.392 -14.787 1.00 94.88 80 ILE A CA 1
ATOM 640 C C . ILE A 1 80 ? 18.394 1.629 -14.398 1.00 94.88 80 ILE A C 1
ATOM 642 O O . ILE A 1 80 ? 18.701 2.720 -14.887 1.00 94.88 80 ILE A O 1
ATOM 646 N N . PRO A 1 81 ? 17.366 1.489 -13.536 1.00 97.62 81 PRO A N 1
ATOM 647 C CA . PRO A 1 81 ? 16.571 2.629 -13.103 1.00 97.62 81 PRO A CA 1
ATOM 648 C C . PRO A 1 81 ? 17.452 3.681 -12.424 1.00 97.62 81 PRO A C 1
ATOM 650 O O . PRO A 1 81 ? 18.404 3.352 -11.715 1.00 97.62 81 PRO A O 1
ATOM 653 N N . THR A 1 82 ? 17.100 4.955 -12.594 1.00 98.56 82 THR A N 1
ATOM 654 C CA . THR A 1 82 ? 17.722 6.030 -11.816 1.00 98.56 82 THR A CA 1
ATOM 655 C C . THR A 1 82 ? 17.457 5.824 -10.322 1.00 98.56 82 THR A C 1
ATOM 657 O O . THR A 1 82 ? 16.473 5.187 -9.930 1.00 98.56 82 THR A O 1
ATOM 660 N N . ALA A 1 83 ? 18.314 6.393 -9.469 1.00 98.62 83 ALA A N 1
ATOM 661 C CA . ALA A 1 83 ? 18.128 6.326 -8.020 1.00 98.62 83 ALA A CA 1
ATOM 662 C C . ALA A 1 83 ? 16.757 6.893 -7.606 1.00 98.62 83 ALA A C 1
ATOM 664 O O . ALA A 1 83 ? 16.059 6.296 -6.787 1.00 98.62 83 ALA A O 1
ATOM 665 N N . GLU A 1 84 ? 16.339 8.002 -8.227 1.00 98.75 84 GLU A N 1
ATOM 666 C CA . GLU A 1 84 ? 15.030 8.617 -7.998 1.00 98.75 84 GLU A CA 1
ATOM 667 C C . GLU A 1 84 ? 13.884 7.663 -8.358 1.00 98.75 84 GLU A C 1
ATOM 669 O O . GLU A 1 84 ? 13.013 7.414 -7.522 1.00 98.75 84 GLU A O 1
ATOM 674 N N . LEU A 1 85 ? 13.903 7.079 -9.564 1.00 98.75 85 LEU A N 1
ATOM 675 C CA . LEU A 1 85 ? 12.873 6.134 -9.997 1.00 98.75 85 LEU A CA 1
ATOM 676 C C . LEU A 1 85 ? 12.773 4.956 -9.027 1.00 98.75 85 LEU A C 1
ATOM 678 O O . LEU A 1 85 ? 11.668 4.559 -8.656 1.00 98.75 85 LEU A O 1
ATOM 682 N N . PHE A 1 86 ? 13.910 4.415 -8.588 1.00 98.75 86 PHE A N 1
ATOM 683 C CA . PHE A 1 86 ? 13.928 3.298 -7.654 1.00 98.75 86 PHE A CA 1
ATOM 684 C C . PHE A 1 86 ? 13.366 3.676 -6.280 1.00 98.75 86 PHE A C 1
ATOM 686 O O . PHE A 1 86 ? 12.524 2.949 -5.753 1.00 98.75 86 PHE A O 1
ATOM 693 N N . MET A 1 87 ? 13.765 4.818 -5.712 1.00 98.81 87 MET A N 1
ATOM 694 C CA . MET A 1 87 ? 13.269 5.291 -4.413 1.00 98.81 87 MET A CA 1
ATOM 695 C C . MET A 1 87 ? 11.762 5.585 -4.439 1.00 98.81 87 MET A C 1
ATOM 697 O O . MET A 1 87 ? 11.032 5.116 -3.564 1.00 98.81 87 MET A O 1
ATOM 701 N N . ARG A 1 88 ? 11.274 6.274 -5.481 1.00 98.81 88 ARG A N 1
ATOM 702 C CA . ARG A 1 88 ? 9.843 6.571 -5.684 1.00 98.81 88 ARG A CA 1
ATOM 703 C C . ARG A 1 88 ? 9.008 5.310 -5.915 1.00 98.81 88 ARG A C 1
ATOM 705 O O . ARG A 1 88 ? 7.918 5.172 -5.364 1.00 98.81 88 ARG A O 1
ATOM 712 N N . SER A 1 89 ? 9.525 4.368 -6.703 1.00 98.56 89 SER A N 1
ATOM 713 C CA . SER A 1 89 ? 8.847 3.091 -6.957 1.00 98.56 89 SER A CA 1
ATOM 714 C C . SER A 1 89 ? 8.798 2.223 -5.702 1.00 98.56 89 SER A C 1
ATOM 716 O O . SER A 1 89 ? 7.769 1.619 -5.411 1.00 98.56 89 SER A O 1
ATOM 718 N N . SER A 1 90 ? 9.894 2.176 -4.938 1.00 98.62 90 SER A N 1
ATOM 719 C CA . SER A 1 90 ? 9.994 1.383 -3.707 1.00 98.62 90 SER A CA 1
ATOM 720 C C . SER A 1 90 ? 9.050 1.892 -2.625 1.00 98.62 90 SER A C 1
ATOM 722 O O . SER A 1 90 ? 8.409 1.086 -1.949 1.00 98.62 90 SER A O 1
ATOM 724 N N . SER A 1 91 ? 8.919 3.217 -2.489 1.00 98.62 91 SER A N 1
ATOM 725 C CA . SER A 1 91 ? 7.988 3.811 -1.533 1.00 98.62 91 SER A CA 1
ATOM 726 C C . SER A 1 91 ? 6.537 3.478 -1.877 1.00 98.62 91 SER A C 1
ATOM 728 O O . SER A 1 91 ? 5.797 3.057 -0.997 1.00 98.62 91 SER A O 1
ATOM 730 N N . MET A 1 92 ? 6.140 3.546 -3.153 1.00 98.81 92 MET A N 1
ATOM 731 C CA . MET A 1 92 ? 4.805 3.135 -3.607 1.00 98.81 92 MET A CA 1
ATOM 732 C C . MET A 1 92 ? 4.564 1.626 -3.446 1.00 98.81 92 MET A C 1
ATOM 734 O O . MET A 1 92 ? 3.503 1.218 -2.969 1.00 98.81 92 MET A O 1
ATOM 738 N N . ALA A 1 93 ? 5.550 0.790 -3.786 1.00 98.69 93 ALA A N 1
ATOM 739 C CA . ALA A 1 93 ? 5.439 -0.664 -3.697 1.00 98.69 93 ALA A CA 1
ATOM 740 C C . ALA A 1 93 ? 5.211 -1.155 -2.255 1.00 98.69 93 ALA A C 1
ATOM 742 O O . ALA A 1 93 ? 4.490 -2.132 -2.049 1.00 98.69 93 ALA A O 1
ATOM 743 N N . ALA A 1 94 ? 5.746 -0.452 -1.249 1.00 98.81 94 ALA A N 1
ATOM 744 C CA . ALA A 1 94 ? 5.493 -0.756 0.160 1.00 98.81 94 ALA A CA 1
ATOM 745 C C . ALA A 1 94 ? 4.003 -0.664 0.546 1.00 98.81 94 ALA A C 1
ATOM 747 O O . ALA A 1 94 ? 3.556 -1.419 1.413 1.00 98.81 94 ALA A O 1
ATOM 748 N N . PHE A 1 95 ? 3.231 0.173 -0.156 1.00 98.75 95 PHE A N 1
ATOM 749 C CA . PHE A 1 95 ? 1.783 0.357 0.008 1.00 98.75 95 PHE A CA 1
ATOM 750 C C . PHE A 1 95 ? 0.961 -0.283 -1.127 1.00 98.75 95 PHE A C 1
ATOM 752 O O . PHE A 1 95 ? -0.171 0.116 -1.384 1.00 98.75 95 PHE A O 1
ATOM 759 N N . CYS A 1 96 ? 1.517 -1.278 -1.824 1.00 98.56 96 CYS A N 1
ATOM 760 C CA . CYS A 1 96 ? 0.781 -2.108 -2.781 1.00 98.56 96 CYS A CA 1
ATOM 761 C C . CYS A 1 96 ? 0.360 -3.447 -2.153 1.00 98.56 96 CYS A C 1
ATOM 763 O O . CYS A 1 96 ? 0.953 -3.872 -1.155 1.00 98.56 96 CYS A O 1
ATOM 765 N N . PRO A 1 97 ? -0.623 -4.171 -2.725 1.00 98.12 97 PRO A N 1
ATOM 766 C CA . PRO A 1 97 ? -1.015 -5.483 -2.213 1.00 98.12 97 PRO A CA 1
ATOM 767 C C . PRO A 1 97 ? 0.171 -6.452 -2.158 1.00 98.12 97 PRO A C 1
ATOM 769 O O . PRO A 1 97 ? 0.376 -7.115 -1.141 1.00 98.12 97 PRO A O 1
ATOM 772 N N . ILE A 1 98 ? 1.014 -6.456 -3.194 1.00 98.38 98 ILE A N 1
ATOM 773 C CA . ILE A 1 98 ? 2.269 -7.208 -3.246 1.00 98.38 98 ILE A CA 1
ATOM 774 C C . ILE A 1 98 ? 3.430 -6.257 -3.553 1.00 98.38 98 ILE A C 1
ATOM 776 O O . ILE A 1 98 ? 3.376 -5.490 -4.512 1.00 98.38 98 ILE A O 1
ATOM 780 N N . MET A 1 99 ? 4.491 -6.343 -2.748 1.00 98.56 99 MET A N 1
ATOM 781 C CA . MET A 1 99 ? 5.760 -5.643 -2.956 1.00 98.56 99 MET A CA 1
ATOM 782 C C . MET A 1 99 ? 6.792 -6.642 -3.482 1.00 98.56 99 MET A C 1
ATOM 784 O O . MET A 1 99 ? 7.067 -7.636 -2.811 1.00 98.56 99 MET A O 1
ATOM 788 N N . GLN A 1 100 ? 7.350 -6.396 -4.667 1.00 97.69 100 GLN A N 1
ATOM 789 C CA . GLN A 1 100 ? 8.283 -7.316 -5.314 1.00 97.69 100 GLN A CA 1
ATOM 790 C C . GLN A 1 100 ? 9.176 -6.565 -6.318 1.00 97.69 100 GLN A C 1
ATOM 792 O O . GLN A 1 100 ? 8.743 -5.616 -6.967 1.00 97.69 100 GLN A O 1
ATOM 797 N N . TYR A 1 101 ? 10.442 -6.974 -6.413 1.00 96.12 101 TYR A N 1
ATOM 798 C CA . TYR A 1 101 ? 11.375 -6.539 -7.454 1.00 96.12 101 TYR A CA 1
ATOM 799 C C . TYR A 1 101 ? 11.705 -7.721 -8.372 1.00 96.12 101 TYR A C 1
ATOM 801 O O . TYR A 1 101 ? 11.674 -8.879 -7.947 1.00 96.12 101 TYR A O 1
ATOM 809 N N . HIS A 1 102 ? 12.015 -7.447 -9.636 1.00 96.25 102 HIS A N 1
ATOM 810 C CA . HIS A 1 102 ? 12.486 -8.436 -10.609 1.00 96.25 102 HIS A CA 1
ATOM 811 C C . HIS A 1 102 ? 13.425 -7.777 -11.610 1.00 96.25 102 HIS A C 1
ATOM 813 O O . HIS A 1 102 ? 13.497 -6.553 -11.702 1.00 96.25 102 HIS A O 1
ATOM 819 N N . ALA A 1 103 ? 14.133 -8.600 -12.371 1.00 94.38 103 ALA A N 1
ATOM 820 C CA . ALA A 1 103 ? 14.997 -8.162 -13.445 1.00 94.38 103 ALA A CA 1
ATOM 821 C C . ALA A 1 103 ? 14.946 -9.154 -14.604 1.00 94.38 103 ALA A C 1
ATOM 823 O O . ALA A 1 103 ? 15.035 -10.365 -14.396 1.00 94.38 103 ALA A O 1
ATOM 824 N N . GLU A 1 104 ? 14.901 -8.637 -15.828 1.00 90.88 104 GLU A N 1
ATOM 825 C CA . GLU A 1 104 ? 15.312 -9.404 -16.993 1.00 90.88 104 GLU A CA 1
ATOM 826 C C . GLU A 1 104 ? 16.843 -9.425 -17.029 1.00 90.88 104 GLU A C 1
ATOM 828 O O . GLU A 1 104 ? 17.493 -8.419 -17.326 1.00 90.88 104 GLU A O 1
ATOM 833 N N . SER A 1 105 ? 17.441 -10.571 -16.714 1.00 79.69 105 SER A N 1
ATOM 834 C CA . SER A 1 105 ? 18.886 -10.743 -16.832 1.00 79.69 105 SER A CA 1
ATOM 835 C C . SER A 1 105 ? 19.237 -11.488 -18.113 1.00 79.69 105 SER A C 1
ATOM 837 O O . SER A 1 105 ? 18.693 -12.553 -18.400 1.00 79.69 105 SER A O 1
ATOM 839 N N . LYS A 1 106 ? 20.205 -10.952 -18.862 1.00 69.56 106 LYS A N 1
ATOM 840 C CA . LYS A 1 106 ? 20.842 -11.647 -19.993 1.00 69.56 106 LYS A CA 1
ATOM 841 C C . LYS A 1 106 ? 22.099 -12.425 -19.579 1.00 69.56 106 LYS A C 1
ATOM 843 O O . LYS A 1 106 ? 22.829 -12.892 -20.441 1.00 69.56 106 LYS A O 1
ATOM 848 N N . GLY A 1 107 ? 22.379 -12.547 -18.277 1.00 69.00 107 GLY A N 1
ATOM 849 C CA . GLY A 1 107 ? 23.506 -13.319 -17.731 1.00 69.00 107 GLY A CA 1
ATOM 850 C C . GLY A 1 107 ? 24.894 -12.678 -17.874 1.00 69.00 107 GLY A C 1
ATOM 851 O O . GLY A 1 107 ? 25.810 -13.082 -17.169 1.00 69.00 107 GLY A O 1
ATOM 852 N N . GLU A 1 108 ? 25.056 -11.667 -18.732 1.00 71.31 108 GLU A N 1
ATOM 853 C CA . GLU A 1 108 ? 26.347 -10.995 -18.970 1.00 71.31 108 GLU A CA 1
ATOM 854 C C . GLU A 1 108 ? 26.661 -9.881 -17.954 1.00 71.31 108 GLU A C 1
ATOM 856 O O . GLU A 1 108 ? 27.826 -9.613 -17.670 1.00 71.31 108 GLU A O 1
ATOM 861 N N . TYR A 1 109 ? 25.634 -9.251 -17.373 1.00 77.38 109 TYR A N 1
ATOM 862 C CA . TYR A 1 109 ? 25.769 -8.168 -16.392 1.00 77.38 109 TYR A CA 1
ATOM 863 C C . TYR A 1 109 ? 24.743 -8.325 -15.272 1.00 77.38 109 TYR A C 1
ATOM 865 O O . TYR A 1 109 ? 23.622 -8.773 -15.524 1.00 77.38 109 TYR A O 1
ATOM 873 N N . ASN A 1 110 ? 25.093 -7.902 -14.051 1.00 86.62 110 ASN A N 1
ATOM 874 C CA . ASN A 1 110 ? 24.135 -7.855 -12.950 1.00 86.62 110 ASN A CA 1
ATOM 875 C C . ASN A 1 110 ? 23.066 -6.780 -13.223 1.00 86.62 110 ASN A C 1
ATOM 877 O O . ASN A 1 110 ? 23.318 -5.575 -13.116 1.00 86.62 110 ASN A O 1
ATOM 881 N N . GLN A 1 111 ? 21.878 -7.239 -13.605 1.00 91.25 111 GLN A N 1
ATOM 882 C CA . GLN A 1 111 ? 20.696 -6.421 -13.862 1.00 91.25 111 GLN A CA 1
ATOM 883 C C . GLN A 1 111 ? 19.723 -6.438 -12.678 1.00 91.25 111 GLN A C 1
ATOM 885 O O . GLN A 1 111 ? 18.617 -5.925 -12.805 1.00 91.25 111 GLN A O 1
ATOM 890 N N . ASP A 1 112 ? 20.089 -7.007 -11.532 1.00 93.12 112 ASP A N 1
ATOM 891 C CA . ASP A 1 112 ? 19.165 -7.161 -10.413 1.00 93.12 112 ASP A CA 1
ATOM 892 C C . ASP A 1 112 ? 18.616 -5.814 -9.932 1.00 93.12 112 ASP A C 1
ATOM 894 O O . ASP A 1 112 ? 19.350 -4.851 -9.713 1.00 93.12 112 ASP A O 1
ATOM 898 N N . ARG A 1 113 ? 17.304 -5.746 -9.700 1.00 95.56 113 ARG A N 1
ATOM 899 C CA . ARG A 1 113 ? 16.639 -4.579 -9.093 1.00 95.56 113 ARG A CA 1
ATOM 900 C C . ARG A 1 113 ? 16.711 -4.631 -7.559 1.00 95.56 113 ARG A C 1
ATOM 902 O O . ARG A 1 113 ? 15.780 -4.242 -6.861 1.00 95.56 113 ARG A O 1
ATOM 909 N N . THR A 1 114 ? 17.813 -5.147 -7.018 1.00 96.94 114 THR A N 1
ATOM 910 C CA . THR A 1 114 ? 18.073 -5.159 -5.575 1.00 96.94 114 THR A CA 1
ATOM 911 C C . THR A 1 114 ? 18.622 -3.803 -5.128 1.00 96.94 114 THR A C 1
ATOM 913 O O . THR A 1 114 ? 19.392 -3.182 -5.864 1.00 96.94 114 THR A O 1
ATOM 916 N N . PRO A 1 115 ? 18.286 -3.326 -3.916 1.00 98.06 115 PRO A N 1
ATOM 917 C CA . PRO A 1 115 ? 18.675 -1.985 -3.477 1.00 98.06 115 PRO A CA 1
ATOM 918 C C . PRO A 1 115 ? 20.195 -1.771 -3.451 1.00 98.06 115 PRO A C 1
ATOM 920 O O . PRO A 1 115 ? 20.656 -0.687 -3.790 1.00 98.06 115 PRO A O 1
ATOM 923 N N . TRP A 1 116 ? 20.988 -2.795 -3.109 1.00 97.88 116 TRP A N 1
ATOM 924 C CA . TRP A 1 116 ? 22.453 -2.701 -3.130 1.00 97.88 116 TRP A CA 1
ATOM 925 C C . TRP A 1 116 ? 23.024 -2.621 -4.549 1.00 97.88 116 TRP A C 1
ATOM 927 O O . TRP A 1 116 ? 23.935 -1.830 -4.774 1.00 97.88 116 TRP A O 1
ATOM 937 N N . ASN A 1 117 ? 22.469 -3.369 -5.512 1.00 96.69 117 ASN A N 1
ATOM 938 C CA . ASN A 1 117 ? 22.908 -3.270 -6.904 1.00 96.69 117 ASN A CA 1
ATOM 939 C C . ASN A 1 117 ? 22.553 -1.898 -7.483 1.00 96.69 117 ASN A C 1
ATOM 941 O O . ASN A 1 117 ? 23.388 -1.271 -8.121 1.00 96.69 117 ASN A O 1
ATOM 945 N N . ILE A 1 118 ? 21.343 -1.389 -7.227 1.00 97.75 118 ILE A N 1
ATOM 946 C CA . ILE A 1 118 ? 20.959 -0.055 -7.703 1.00 97.75 118 ILE A CA 1
ATOM 947 C C . ILE A 1 118 ? 21.851 1.023 -7.084 1.00 97.75 118 ILE A C 1
ATOM 949 O O . ILE A 1 118 ? 22.391 1.838 -7.824 1.00 97.75 118 ILE A O 1
ATOM 953 N N . ALA A 1 119 ? 22.086 0.985 -5.770 1.00 98.25 119 ALA A N 1
ATOM 954 C CA . ALA A 1 119 ? 22.969 1.936 -5.097 1.00 98.25 119 ALA A CA 1
ATOM 955 C C . ALA A 1 119 ? 24.390 1.959 -5.683 1.00 98.25 119 ALA A C 1
ATOM 957 O O . ALA A 1 119 ? 24.949 3.035 -5.892 1.00 98.25 119 ALA A O 1
ATOM 958 N N . GLU A 1 120 ? 24.965 0.789 -5.979 1.00 97.56 120 GLU A N 1
ATOM 959 C CA . GLU A 1 120 ? 26.274 0.673 -6.631 1.00 97.56 120 GLU A CA 1
ATOM 960 C C . GLU A 1 120 ? 26.238 1.234 -8.060 1.00 97.56 120 GLU A C 1
ATOM 962 O O . GLU A 1 120 ? 27.074 2.053 -8.441 1.00 97.56 120 GLU A O 1
ATOM 967 N N . ARG A 1 121 ? 25.234 0.841 -8.852 1.00 96.12 121 ARG A N 1
ATOM 968 C CA . ARG A 1 121 ? 25.119 1.200 -10.273 1.00 96.12 121 ARG A CA 1
ATOM 969 C C . ARG A 1 121 ? 24.793 2.673 -10.507 1.00 96.12 121 ARG A C 1
ATOM 971 O O . ARG A 1 121 ? 25.158 3.194 -11.559 1.00 96.12 121 ARG A O 1
ATOM 978 N N . THR A 1 122 ? 24.131 3.336 -9.561 1.00 97.31 122 THR A N 1
ATOM 979 C CA . THR A 1 122 ? 23.839 4.776 -9.618 1.00 97.31 122 THR A CA 1
ATOM 980 C C . THR A 1 122 ? 24.810 5.614 -8.789 1.00 97.31 122 THR A C 1
ATOM 982 O O . THR A 1 122 ? 24.711 6.839 -8.816 1.00 97.31 122 THR A O 1
ATOM 985 N N . ASN A 1 123 ? 25.741 4.986 -8.058 1.00 97.81 123 ASN A N 1
ATOM 986 C CA . ASN A 1 123 ? 26.613 5.642 -7.082 1.00 97.81 123 ASN A CA 1
ATOM 987 C C . ASN A 1 123 ? 25.807 6.490 -6.069 1.00 97.81 123 ASN A C 1
ATOM 989 O O . ASN A 1 123 ? 26.096 7.665 -5.844 1.00 97.81 123 ASN A O 1
ATOM 993 N N . THR A 1 124 ? 24.740 5.904 -5.512 1.00 98.31 124 THR A N 1
ATOM 994 C CA . THR A 1 124 ? 23.787 6.564 -4.598 1.00 98.31 124 THR A CA 1
ATOM 995 C C . THR A 1 124 ? 23.457 5.642 -3.414 1.00 98.31 124 THR A C 1
ATOM 997 O O . THR A 1 124 ? 22.476 4.895 -3.471 1.00 98.31 124 THR A O 1
ATOM 1000 N N . PRO A 1 125 ? 24.269 5.629 -2.340 1.00 97.81 125 PRO A N 1
ATOM 1001 C CA . PRO A 1 125 ? 24.060 4.741 -1.190 1.00 97.81 125 PRO A CA 1
ATOM 1002 C C . PRO A 1 125 ? 22.714 4.953 -0.475 1.00 97.81 125 PRO A C 1
ATOM 1004 O O . PRO A 1 125 ? 22.173 4.011 0.106 1.00 97.81 125 PRO A O 1
ATOM 1007 N N . GLU A 1 126 ? 22.129 6.151 -0.566 1.00 98.00 126 GLU A N 1
ATOM 1008 C CA . GLU A 1 126 ? 20.832 6.515 0.020 1.00 98.00 126 GLU A CA 1
ATOM 1009 C C . GLU A 1 126 ? 19.687 5.616 -0.468 1.00 98.00 126 GLU A C 1
ATOM 1011 O O . GLU A 1 126 ? 18.713 5.412 0.256 1.00 98.00 126 GLU A O 1
ATOM 1016 N N . VAL A 1 127 ? 19.819 5.012 -1.656 1.00 98.69 127 VAL A N 1
ATOM 1017 C CA . VAL A 1 127 ? 18.863 4.033 -2.194 1.00 98.69 127 VAL A CA 1
ATOM 1018 C C . VAL A 1 127 ? 18.609 2.889 -1.209 1.00 98.69 127 VAL A C 1
ATOM 1020 O O . VAL A 1 127 ? 17.462 2.472 -1.027 1.00 98.69 127 VAL A O 1
ATOM 1023 N N . ILE A 1 128 ? 19.659 2.393 -0.548 1.00 98.75 128 ILE A N 1
A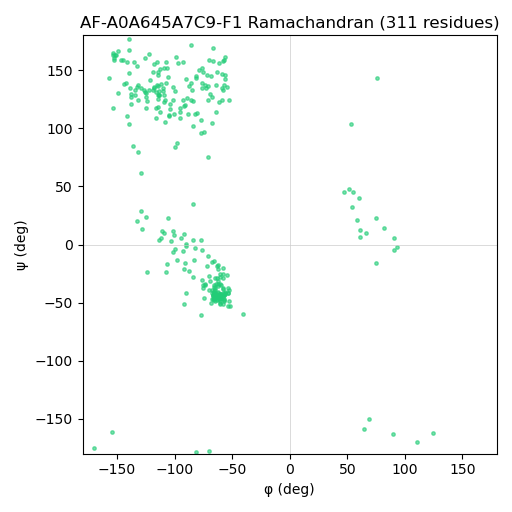TOM 1024 C CA . ILE A 1 128 ? 19.540 1.301 0.424 1.00 98.75 128 ILE A CA 1
ATOM 1025 C C . ILE A 1 128 ? 18.747 1.771 1.644 1.00 98.75 128 ILE A C 1
ATOM 1027 O O . ILE A 1 128 ? 17.878 1.044 2.123 1.00 98.75 128 ILE A O 1
ATOM 1031 N N . GLU A 1 129 ? 19.022 2.979 2.131 1.00 98.50 129 GLU A N 1
ATOM 1032 C CA . GLU A 1 129 ? 18.373 3.542 3.317 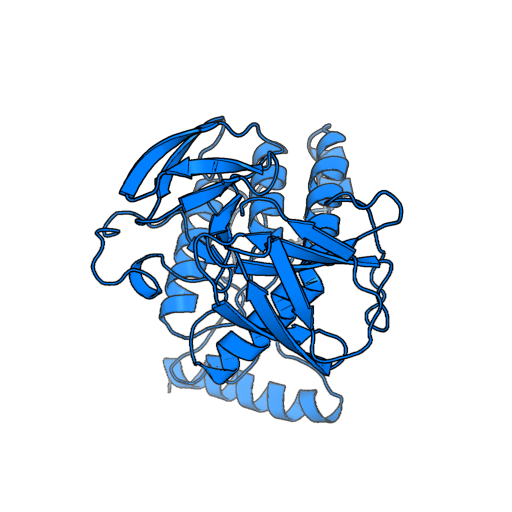1.00 98.50 129 GLU A CA 1
ATOM 1033 C C . GLU A 1 129 ? 16.879 3.775 3.076 1.00 98.50 129 GLU A C 1
ATOM 1035 O O . GLU A 1 129 ? 16.047 3.360 3.885 1.00 98.50 129 GLU A O 1
ATOM 1040 N N . VAL A 1 130 ? 16.525 4.346 1.921 1.00 98.69 130 VAL A N 1
ATOM 1041 C CA . VAL A 1 130 ? 15.128 4.582 1.538 1.00 98.69 130 VAL A CA 1
ATOM 1042 C C . VAL A 1 130 ? 14.383 3.268 1.330 1.00 98.69 130 VAL A C 1
ATOM 1044 O O . VAL A 1 130 ? 13.290 3.093 1.871 1.00 98.69 130 VAL A O 1
ATOM 1047 N N . TYR A 1 131 ? 14.972 2.308 0.610 1.00 98.81 131 TYR A N 1
ATOM 1048 C CA . TYR A 1 131 ? 14.354 0.992 0.441 1.00 98.81 131 TYR A CA 1
ATOM 1049 C C . TYR A 1 131 ? 14.137 0.302 1.790 1.00 98.81 131 TYR A C 1
ATOM 1051 O O . TYR A 1 131 ? 13.048 -0.207 2.052 1.00 98.81 131 TYR A O 1
ATOM 1059 N N . ARG A 1 132 ? 15.150 0.307 2.669 1.00 98.75 132 ARG A N 1
ATOM 1060 C CA . ARG A 1 132 ? 15.066 -0.316 3.996 1.00 98.75 132 ARG A CA 1
ATOM 1061 C C . ARG A 1 132 ? 13.969 0.324 4.840 1.00 98.75 132 ARG A C 1
ATOM 1063 O O . ARG A 1 132 ? 13.182 -0.404 5.436 1.00 98.75 132 ARG A O 1
ATOM 1070 N N . PHE A 1 133 ? 13.881 1.653 4.855 1.00 98.81 133 PHE A N 1
ATOM 1071 C CA . PHE A 1 133 ? 12.839 2.374 5.585 1.00 98.81 133 PHE A CA 1
ATOM 1072 C C . PHE A 1 133 ? 11.432 1.951 5.141 1.00 98.81 133 PHE A C 1
ATOM 1074 O O . PHE A 1 133 ? 10.587 1.637 5.982 1.00 98.81 133 PHE A O 1
ATOM 1081 N N . PHE A 1 134 ? 11.178 1.874 3.831 1.00 98.88 134 PHE A N 1
ATOM 1082 C CA . PHE A 1 134 ? 9.862 1.488 3.313 1.00 98.88 134 PHE A CA 1
ATOM 1083 C C . PHE A 1 134 ? 9.571 -0.012 3.435 1.00 98.88 134 PHE A C 1
ATOM 1085 O O . PHE A 1 134 ? 8.439 -0.381 3.749 1.00 98.88 134 PHE A O 1
ATOM 1092 N N . ALA A 1 135 ? 10.573 -0.881 3.282 1.00 98.81 135 ALA A N 1
ATOM 1093 C CA . ALA A 1 135 ? 10.426 -2.311 3.551 1.00 98.81 135 ALA A CA 1
ATOM 1094 C C . ALA A 1 135 ? 10.077 -2.566 5.028 1.00 98.81 135 ALA A C 1
ATOM 1096 O O . ALA A 1 135 ? 9.141 -3.308 5.322 1.00 98.81 135 ALA A O 1
ATOM 1097 N N . ASN A 1 136 ? 10.757 -1.887 5.956 1.00 98.81 136 ASN A N 1
ATOM 1098 C CA . ASN A 1 136 ? 10.441 -1.957 7.382 1.00 98.81 136 ASN A CA 1
ATOM 1099 C C . ASN A 1 136 ? 9.068 -1.358 7.688 1.00 98.81 136 ASN A C 1
ATOM 1101 O O . ASN A 1 136 ? 8.300 -1.968 8.421 1.00 98.81 136 ASN A O 1
ATOM 1105 N N . THR A 1 137 ? 8.713 -0.221 7.081 1.00 98.88 137 THR A N 1
ATOM 1106 C CA . THR A 1 137 ? 7.378 0.382 7.233 1.00 98.88 137 THR A CA 1
ATOM 1107 C C . THR A 1 137 ? 6.280 -0.593 6.814 1.00 98.88 137 THR A C 1
ATOM 1109 O O . THR A 1 137 ? 5.288 -0.747 7.524 1.00 98.88 137 THR A O 1
ATOM 1112 N N . ARG A 1 138 ? 6.469 -1.307 5.696 1.00 98.88 138 ARG A N 1
ATOM 1113 C CA . ARG A 1 138 ? 5.546 -2.360 5.260 1.00 98.88 138 ARG A CA 1
ATOM 1114 C C . ARG A 1 138 ? 5.439 -3.482 6.291 1.00 98.88 138 ARG A C 1
ATOM 1116 O O . ARG A 1 138 ? 4.330 -3.928 6.562 1.00 98.88 138 ARG A O 1
ATOM 1123 N N . MET A 1 139 ? 6.557 -3.918 6.874 1.00 98.75 139 MET A N 1
ATOM 1124 C CA . MET A 1 139 ? 6.543 -4.919 7.946 1.00 98.75 139 MET A CA 1
ATOM 1125 C C . MET A 1 139 ? 5.844 -4.397 9.205 1.00 98.75 139 MET A C 1
ATOM 1127 O O . MET A 1 139 ? 5.042 -5.119 9.792 1.00 98.75 139 MET A O 1
ATOM 1131 N N . ASN A 1 140 ? 6.045 -3.129 9.573 1.00 98.75 140 ASN A N 1
ATOM 1132 C CA . ASN A 1 140 ? 5.321 -2.518 10.684 1.00 98.75 140 ASN A CA 1
ATOM 1133 C C . ASN A 1 140 ? 3.808 -2.477 10.428 1.00 98.75 140 ASN A C 1
ATOM 1135 O O . ASN A 1 140 ? 3.023 -2.675 11.350 1.00 98.75 140 ASN A O 1
ATOM 1139 N N . LEU A 1 141 ? 3.398 -2.265 9.175 1.00 98.75 141 LEU A N 1
ATOM 1140 C CA . LEU A 1 141 ? 2.006 -2.284 8.723 1.00 98.75 141 LEU A CA 1
ATOM 1141 C C . LEU A 1 141 ? 1.463 -3.690 8.438 1.00 98.75 141 LEU A C 1
ATOM 1143 O O . LEU A 1 141 ? 0.286 -3.809 8.107 1.00 98.75 141 LEU A O 1
ATOM 1147 N N . LEU A 1 142 ? 2.258 -4.759 8.554 1.00 98.62 142 LEU A N 1
ATOM 1148 C CA . LEU A 1 142 ? 1.818 -6.109 8.194 1.00 98.62 142 LEU A CA 1
ATOM 1149 C C . LEU A 1 142 ? 0.507 -6.539 8.883 1.00 98.62 142 LEU A C 1
ATOM 1151 O O . LEU A 1 142 ? -0.346 -7.094 8.186 1.00 98.62 142 LEU A O 1
ATOM 1155 N N . PRO A 1 143 ? 0.274 -6.260 10.184 1.00 98.25 143 PRO A N 1
ATOM 1156 C CA . PRO A 1 143 ? -1.003 -6.585 10.813 1.00 98.25 143 PRO A CA 1
ATOM 1157 C C . PRO A 1 143 ? -2.191 -5.874 10.154 1.00 98.25 143 PRO A C 1
ATOM 1159 O O . PRO A 1 143 ? -3.211 -6.508 9.895 1.00 98.25 143 PRO A O 1
ATOM 1162 N N . TYR A 1 144 ? -2.044 -4.585 9.827 1.00 98.62 144 TYR A N 1
ATOM 1163 C CA . TYR A 1 144 ? -3.039 -3.822 9.074 1.00 98.62 144 TYR A CA 1
ATOM 1164 C C . TYR A 1 144 ? -3.246 -4.387 7.666 1.00 98.62 144 TYR A C 1
ATOM 1166 O O . TYR A 1 144 ? -4.379 -4.611 7.251 1.00 98.62 144 TYR A O 1
ATOM 1174 N N . ILE A 1 145 ? -2.166 -4.662 6.932 1.00 98.69 145 ILE A N 1
ATOM 1175 C CA . ILE A 1 145 ? -2.234 -5.215 5.572 1.00 98.69 145 ILE A CA 1
ATOM 1176 C C . ILE A 1 145 ? -2.989 -6.547 5.575 1.00 98.69 145 ILE A C 1
ATOM 1178 O O . ILE A 1 145 ? -3.812 -6.786 4.692 1.00 98.69 145 ILE A O 1
ATOM 1182 N N . TYR A 1 146 ? -2.741 -7.397 6.573 1.00 98.31 146 TYR A N 1
ATOM 1183 C CA . TYR A 1 146 ? -3.419 -8.679 6.708 1.00 98.31 146 TYR A CA 1
ATOM 1184 C C . TYR A 1 146 ? -4.912 -8.521 7.031 1.00 98.31 146 TYR A C 1
ATOM 1186 O O . TYR A 1 146 ? -5.740 -9.117 6.342 1.00 98.31 146 TYR A O 1
ATOM 1194 N N . ASP A 1 147 ? -5.272 -7.665 7.995 1.00 98.25 147 ASP A N 1
ATOM 1195 C CA . ASP A 1 147 ? -6.674 -7.334 8.304 1.00 98.25 147 ASP A CA 1
ATOM 1196 C C . ASP A 1 147 ? -7.423 -6.878 7.050 1.00 98.25 147 ASP A C 1
ATOM 1198 O O . ASP A 1 147 ? -8.495 -7.382 6.701 1.00 98.25 147 ASP A O 1
ATOM 1202 N N . GLN A 1 148 ? -6.810 -5.958 6.313 1.00 98.38 148 GLN A N 1
ATOM 1203 C CA . GLN A 1 148 ? -7.395 -5.408 5.105 1.00 98.38 148 GLN A CA 1
ATOM 1204 C C . GLN A 1 148 ? -7.452 -6.433 3.969 1.00 98.38 148 GLN A C 1
ATOM 1206 O O . GLN A 1 148 ? -8.402 -6.402 3.187 1.00 98.38 148 GLN A O 1
ATOM 1211 N N . ALA A 1 149 ? -6.514 -7.380 3.883 1.00 97.44 149 ALA A N 1
ATOM 1212 C CA . ALA A 1 149 ? -6.588 -8.501 2.950 1.00 97.44 149 ALA A CA 1
ATOM 1213 C C . ALA A 1 149 ? -7.772 -9.435 3.267 1.00 97.44 149 ALA A C 1
ATOM 1215 O O . ALA A 1 149 ? -8.536 -9.777 2.360 1.00 97.44 149 ALA A O 1
ATOM 1216 N N . VAL A 1 150 ? -7.979 -9.789 4.541 1.00 97.12 150 VAL A N 1
ATOM 1217 C CA . VAL A 1 150 ? -9.120 -10.608 4.994 1.00 97.12 150 VAL A CA 1
ATOM 1218 C C . VAL A 1 150 ? -10.446 -9.912 4.680 1.00 97.12 150 VAL A C 1
ATOM 1220 O O . VAL A 1 150 ? -11.348 -10.520 4.093 1.00 97.12 150 VAL A O 1
ATOM 1223 N N . LYS A 1 151 ? -10.557 -8.617 4.997 1.00 97.00 151 LYS A N 1
ATOM 1224 C CA . LYS A 1 151 ? -11.736 -7.801 4.674 1.00 97.00 151 LYS A CA 1
ATOM 1225 C C . LYS A 1 151 ? -11.962 -7.683 3.173 1.00 97.00 151 LYS A C 1
ATOM 1227 O O . LYS A 1 151 ? -13.095 -7.813 2.724 1.00 97.00 151 LYS A O 1
ATOM 1232 N N . SER A 1 152 ? -10.900 -7.502 2.392 1.00 96.56 152 SER A N 1
ATOM 1233 C CA . SER A 1 152 ? -10.978 -7.405 0.930 1.00 96.56 152 SER A CA 1
ATOM 1234 C C . SER A 1 152 ? -11.578 -8.670 0.313 1.00 96.56 152 SER A C 1
ATOM 1236 O O . SER A 1 152 ? -12.500 -8.590 -0.501 1.00 96.56 152 SER A O 1
ATOM 1238 N N . VAL A 1 153 ? -11.119 -9.848 0.750 1.00 95.50 153 VAL A N 1
ATOM 1239 C CA . VAL A 1 153 ? -11.652 -11.142 0.293 1.00 95.50 153 VAL A CA 1
ATOM 1240 C C . VAL A 1 153 ? -13.099 -11.343 0.750 1.00 95.50 153 VAL A C 1
ATOM 1242 O O . VAL A 1 153 ? -13.945 -11.740 -0.050 1.00 95.50 153 VAL A O 1
ATOM 1245 N N . THR A 1 154 ? -13.401 -11.032 2.012 1.00 95.50 154 THR A N 1
ATOM 1246 C CA . THR A 1 154 ? -14.736 -11.226 2.603 1.00 95.50 154 THR A CA 1
ATOM 1247 C C . THR A 1 154 ? -15.783 -10.318 1.954 1.00 95.50 154 THR A C 1
ATOM 1249 O O . THR A 1 154 ? -16.861 -10.773 1.566 1.00 95.50 154 THR A O 1
ATOM 1252 N N . ASN A 1 155 ? -15.444 -9.040 1.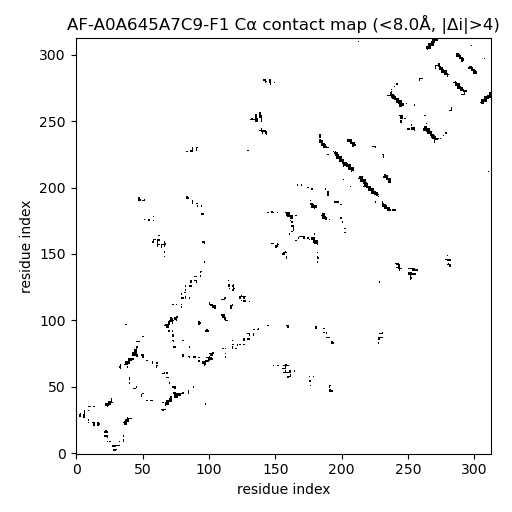781 1.00 95.62 155 ASN A N 1
ATOM 1253 C CA . ASN A 1 155 ? -16.356 -7.998 1.310 1.00 95.62 155 ASN A CA 1
ATOM 1254 C C . ASN A 1 155 ? -16.310 -7.799 -0.210 1.00 95.62 155 ASN A C 1
ATOM 1256 O O . ASN A 1 155 ? -17.128 -7.057 -0.746 1.00 95.62 155 ASN A O 1
ATOM 1260 N N . LYS A 1 156 ? -15.391 -8.477 -0.913 1.00 94.12 156 LYS A N 1
ATOM 1261 C CA . LYS A 1 156 ? -15.203 -8.383 -2.372 1.00 94.12 156 LYS A CA 1
ATOM 1262 C C . LYS A 1 156 ? -14.848 -6.965 -2.833 1.00 94.12 156 LYS A C 1
ATOM 1264 O O . LYS A 1 156 ? -15.310 -6.506 -3.876 1.00 94.12 156 LYS A O 1
ATOM 1269 N N . VAL A 1 157 ? -14.011 -6.289 -2.053 1.00 94.69 157 VAL A N 1
ATOM 1270 C CA . VAL A 1 157 ? -13.465 -4.957 -2.350 1.00 94.69 157 VAL A CA 1
ATOM 1271 C C . VAL A 1 157 ? -11.952 -5.111 -2.513 1.00 94.69 157 VAL A C 1
ATOM 1273 O O . VAL A 1 157 ? -11.359 -5.854 -1.736 1.00 94.69 157 VAL A O 1
ATOM 1276 N N . PRO A 1 158 ? -11.292 -4.488 -3.505 1.00 95.69 158 PRO A N 1
ATOM 1277 C CA . PRO A 1 158 ? -9.851 -4.655 -3.679 1.00 95.69 158 PRO A CA 1
ATOM 1278 C C . PRO A 1 158 ? -9.053 -4.048 -2.516 1.00 95.69 158 PRO A C 1
ATOM 1280 O O . PRO A 1 158 ? -9.526 -3.156 -1.813 1.00 95.69 158 PRO A O 1
ATOM 1283 N N . LEU A 1 159 ? -7.819 -4.518 -2.319 1.00 97.06 159 LEU A N 1
ATOM 1284 C CA . LEU A 1 159 ? -6.934 -3.960 -1.293 1.00 97.06 159 LEU A CA 1
ATOM 1285 C C . LEU A 1 159 ? -6.354 -2.604 -1.731 1.00 97.06 159 LEU A C 1
ATOM 1287 O O . LEU A 1 159 ? -6.248 -1.690 -0.923 1.00 97.06 159 LEU A O 1
ATOM 1291 N N . MET A 1 160 ? -6.034 -2.465 -3.019 1.00 98.00 160 MET A N 1
ATOM 1292 C CA . MET A 1 160 ? -5.698 -1.199 -3.676 1.00 98.00 160 MET A CA 1
ATOM 1293 C C . MET A 1 160 ? -6.930 -0.706 -4.441 1.00 98.00 160 MET A C 1
ATOM 1295 O O . MET A 1 160 ? -7.360 -1.348 -5.400 1.00 98.00 160 MET A O 1
ATOM 1299 N N . ARG A 1 161 ? -7.535 0.397 -3.996 1.00 96.88 161 ARG A N 1
ATOM 1300 C CA . ARG A 1 161 ? -8.861 0.847 -4.437 1.00 96.88 161 ARG A CA 1
ATOM 1301 C C . ARG A 1 161 ? -8.769 2.181 -5.160 1.00 96.88 161 ARG A C 1
ATOM 1303 O O . ARG A 1 161 ? -8.202 3.139 -4.635 1.00 96.88 161 ARG A O 1
ATOM 1310 N N . ALA A 1 162 ? -9.402 2.268 -6.325 1.00 97.06 162 ALA A N 1
ATOM 1311 C CA . ALA A 1 162 ? -9.709 3.562 -6.923 1.00 97.06 162 ALA A CA 1
ATOM 1312 C C . ALA A 1 162 ? -10.524 4.407 -5.935 1.00 97.06 162 ALA A C 1
ATOM 1314 O O . ALA A 1 162 ? -11.412 3.875 -5.265 1.00 97.06 162 ALA A O 1
ATOM 1315 N N . MET A 1 163 ? -10.282 5.719 -5.891 1.00 97.62 163 MET A N 1
ATOM 1316 C CA . MET A 1 163 ? -11.010 6.627 -4.994 1.00 97.62 163 MET A CA 1
ATOM 1317 C C . MET A 1 163 ? -12.537 6.511 -5.167 1.00 97.62 163 MET A C 1
ATOM 1319 O O . MET A 1 163 ? -13.271 6.502 -4.182 1.00 97.62 163 MET A O 1
ATOM 1323 N N . GLN A 1 164 ? -13.012 6.315 -6.403 1.00 95.31 164 GLN A N 1
ATOM 1324 C CA . GLN A 1 164 ? -14.439 6.176 -6.726 1.00 95.31 164 GLN A CA 1
ATOM 1325 C C . GLN A 1 164 ? -15.122 4.961 -6.066 1.00 95.31 164 GLN A C 1
ATOM 1327 O O . GLN A 1 164 ? -16.344 4.958 -5.944 1.00 95.31 164 GLN A O 1
ATOM 1332 N N . ILE A 1 165 ? -14.372 3.930 -5.648 1.00 95.25 165 ILE A N 1
ATOM 1333 C CA . ILE A 1 165 ? -14.942 2.769 -4.939 1.00 95.25 165 ILE A CA 1
ATOM 1334 C C . ILE A 1 165 ? -15.461 3.194 -3.562 1.00 95.25 165 ILE A C 1
ATOM 1336 O O . ILE A 1 165 ? -16.585 2.853 -3.199 1.00 95.25 165 ILE A O 1
ATOM 1340 N N . ASP A 1 166 ? -14.660 3.959 -2.820 1.00 95.69 166 ASP A N 1
ATOM 1341 C CA . ASP A 1 166 ? -14.994 4.380 -1.456 1.00 95.69 166 ASP A CA 1
ATOM 1342 C C . ASP A 1 166 ? -15.808 5.689 -1.439 1.00 95.69 166 ASP A C 1
ATOM 1344 O O . ASP A 1 166 ? -16.547 5.951 -0.488 1.00 95.69 166 ASP A O 1
ATOM 1348 N N . TYR A 1 167 ? -15.714 6.496 -2.503 1.00 96.75 167 TYR A N 1
ATOM 1349 C CA . TYR A 1 167 ? -16.347 7.814 -2.619 1.00 96.75 167 TYR A CA 1
ATOM 1350 C C . TYR A 1 167 ? -17.149 7.963 -3.927 1.00 96.75 167 TYR A C 1
ATOM 1352 O O . TYR A 1 167 ? -16.861 8.842 -4.739 1.00 96.75 167 TYR A O 1
ATOM 1360 N N . PRO A 1 168 ? -18.194 7.142 -4.152 1.00 95.19 168 PRO A N 1
ATOM 1361 C CA . PRO A 1 168 ? -18.887 7.056 -5.442 1.00 95.19 168 PRO A CA 1
ATOM 1362 C C . PRO A 1 168 ? -19.670 8.316 -5.839 1.00 95.19 168 PRO A C 1
ATOM 1364 O O . PRO A 1 168 ? -20.066 8.435 -6.996 1.00 95.19 168 PRO A O 1
ATOM 1367 N N . LEU A 1 169 ? -19.920 9.232 -4.897 1.00 95.56 169 LEU A N 1
ATOM 1368 C CA . LEU A 1 169 ? -20.663 10.482 -5.116 1.00 95.56 169 LEU A CA 1
ATOM 1369 C C . LEU A 1 169 ? -19.757 11.716 -5.249 1.00 95.56 169 LEU A C 1
ATOM 1371 O O . LEU A 1 169 ? -20.253 12.813 -5.500 1.00 95.56 169 LEU A O 1
ATOM 1375 N N . GLU A 1 170 ? -18.451 11.562 -5.035 1.00 95.31 170 GLU A N 1
ATOM 1376 C CA . GLU A 1 170 ? -17.467 12.628 -5.225 1.00 95.31 170 GLU A CA 1
ATOM 1377 C C . GLU A 1 170 ? -16.816 12.492 -6.612 1.00 95.31 170 GLU A C 1
ATOM 1379 O O . GLU A 1 170 ? -16.844 11.419 -7.218 1.00 95.31 170 GLU A O 1
ATOM 1384 N N . ASN A 1 171 ? -16.281 13.594 -7.149 1.00 90.25 171 ASN A N 1
ATOM 1385 C CA . ASN A 1 171 ? -15.694 13.606 -8.488 1.00 90.25 171 ASN A CA 1
ATOM 1386 C C . ASN A 1 171 ? -14.208 13.225 -8.438 1.00 90.25 171 ASN A C 1
ATOM 1388 O O . ASN A 1 171 ? -13.386 14.003 -7.953 1.00 90.25 171 ASN A O 1
ATOM 1392 N N . PHE A 1 172 ? -13.885 12.057 -8.994 1.00 92.62 172 PHE A N 1
ATOM 1393 C CA . PHE A 1 172 ? -12.523 11.566 -9.195 1.00 92.62 172 PHE A CA 1
ATOM 1394 C C . PHE A 1 172 ? -12.241 11.190 -10.662 1.00 92.62 172 PHE A C 1
ATOM 1396 O O . PHE A 1 172 ? -11.340 10.393 -10.908 1.00 92.62 172 PHE A O 1
ATOM 1403 N N . GLU A 1 173 ? -12.977 11.743 -11.638 1.00 81.06 173 GLU A N 1
ATOM 1404 C CA . GLU A 1 173 ? -12.888 11.345 -13.060 1.00 81.06 173 GLU A CA 1
ATOM 1405 C C . GLU A 1 173 ? -11.453 11.377 -13.623 1.00 81.06 173 GLU A C 1
ATOM 1407 O O . GLU A 1 173 ? -11.052 10.452 -14.325 1.00 81.06 173 GLU A O 1
ATOM 1412 N N . ASP A 1 174 ? -10.652 12.375 -13.238 1.00 83.62 174 ASP A N 1
ATOM 1413 C CA . ASP A 1 174 ? -9.252 12.526 -13.671 1.00 83.62 174 ASP A CA 1
ATOM 1414 C C . ASP A 1 174 ? -8.225 12.072 -12.615 1.00 83.62 174 ASP A C 1
ATOM 1416 O O . ASP A 1 174 ? -7.026 12.331 -12.730 1.00 83.62 174 ASP A O 1
ATOM 1420 N N . CYS A 1 175 ? -8.674 11.396 -11.557 1.00 89.25 175 CYS A N 1
ATOM 1421 C CA . CYS A 1 175 ? -7.836 10.992 -10.438 1.00 89.25 175 CYS A CA 1
ATOM 1422 C C . CYS A 1 175 ? -7.394 9.530 -10.586 1.00 89.25 175 CYS A C 1
ATOM 1424 O O . CYS A 1 175 ? -8.032 8.603 -10.090 1.00 89.25 175 CYS A O 1
ATOM 1426 N N . TYR A 1 176 ? -6.281 9.329 -11.289 1.00 92.19 176 TYR A N 1
ATOM 1427 C CA . TYR A 1 176 ? -5.751 8.003 -11.631 1.00 92.19 176 TYR A CA 1
ATOM 1428 C C . TYR A 1 176 ? -4.407 7.683 -10.960 1.00 92.19 176 TYR A C 1
ATOM 1430 O O . TYR A 1 176 ? -3.794 6.658 -11.254 1.00 92.19 176 TYR A O 1
ATOM 1438 N N . ASP A 1 177 ? -3.910 8.573 -10.101 1.00 95.50 177 ASP A N 1
ATOM 1439 C CA . ASP A 1 177 ? -2.572 8.486 -9.518 1.00 95.50 177 ASP A CA 1
ATOM 1440 C C . ASP A 1 177 ? -2.551 8.591 -7.981 1.00 95.50 177 ASP A C 1
ATOM 1442 O O . ASP A 1 177 ? -1.485 8.743 -7.392 1.00 95.50 177 ASP A O 1
ATOM 1446 N N . GLN A 1 178 ? -3.700 8.467 -7.318 1.00 98.19 178 GLN A N 1
ATOM 1447 C CA . GLN A 1 178 ? -3.821 8.204 -5.879 1.00 98.19 178 GLN A CA 1
ATOM 1448 C C . GLN A 1 178 ? -4.879 7.123 -5.651 1.00 98.19 178 GLN A C 1
ATOM 1450 O O . GLN A 1 178 ? -5.752 6.900 -6.491 1.00 98.19 178 GLN A O 1
ATOM 1455 N N . PHE A 1 179 ? -4.796 6.437 -4.520 1.00 98.69 179 PHE A N 1
ATOM 1456 C CA . PHE A 1 179 ? -5.669 5.308 -4.221 1.00 98.69 179 PHE A CA 1
ATOM 1457 C C . PHE A 1 179 ? -5.853 5.139 -2.717 1.00 98.69 179 PHE A C 1
ATOM 1459 O O . PHE A 1 179 ? -5.017 5.582 -1.927 1.00 98.69 179 PHE A O 1
ATOM 1466 N N . MET A 1 180 ? -6.926 4.453 -2.330 1.00 98.75 180 MET A N 1
ATOM 1467 C CA . MET A 1 180 ? -7.057 3.936 -0.971 1.00 98.75 180 MET A CA 1
ATOM 1468 C C . MET A 1 180 ? -6.350 2.582 -0.879 1.00 98.75 180 MET A C 1
ATOM 1470 O O . MET A 1 180 ? -6.523 1.718 -1.742 1.00 98.75 180 MET A O 1
ATOM 1474 N N . PHE A 1 181 ? -5.545 2.389 0.158 1.00 98.81 181 PHE A N 1
ATOM 1475 C CA . PHE A 1 181 ? -4.943 1.114 0.517 1.00 98.81 181 PHE A CA 1
ATOM 1476 C C . PHE A 1 181 ? -5.618 0.595 1.783 1.00 98.81 181 PHE A C 1
ATOM 1478 O O . PHE A 1 181 ? -5.409 1.124 2.874 1.00 98.81 181 PHE A O 1
ATOM 1485 N N . GLY A 1 182 ? -6.478 -0.407 1.616 1.00 98.25 182 GLY A N 1
ATOM 1486 C CA . GLY A 1 182 ? -7.464 -0.762 2.630 1.00 98.25 182 GLY A CA 1
ATOM 1487 C C . GLY A 1 182 ? -8.488 0.355 2.857 1.00 98.25 182 GLY A C 1
ATOM 1488 O O . GLY A 1 182 ? -8.715 1.205 2.002 1.00 98.25 182 GLY A O 1
ATOM 1489 N N . GLU A 1 183 ? -9.132 0.334 4.018 1.00 97.69 183 GLU A N 1
ATOM 1490 C CA . GLU A 1 183 ? -10.214 1.252 4.401 1.00 97.69 183 GLU A CA 1
ATOM 1491 C C . GLU A 1 183 ? -9.717 2.602 4.947 1.00 97.69 183 GLU A C 1
ATOM 1493 O O . GLU A 1 183 ? -10.512 3.534 5.088 1.00 97.69 183 GLU A O 1
ATOM 1498 N N . SER A 1 184 ? -8.426 2.711 5.282 1.00 98.25 184 SER A N 1
ATOM 1499 C CA . SER A 1 184 ? -7.928 3.775 6.170 1.00 98.25 184 SER A CA 1
ATOM 1500 C C . SER A 1 184 ? -6.821 4.634 5.577 1.00 98.25 184 SER A C 1
ATOM 1502 O O . SER A 1 184 ? -6.652 5.756 6.045 1.00 98.25 184 SER A O 1
ATOM 1504 N N . LEU A 1 185 ? -6.058 4.147 4.595 1.00 98.88 185 LEU A N 1
ATOM 1505 C CA . LEU A 1 185 ? -4.886 4.859 4.083 1.00 98.88 185 LEU A CA 1
ATOM 1506 C C . LEU A 1 185 ? -5.127 5.398 2.674 1.00 98.88 185 LEU A C 1
ATOM 1508 O O . LEU A 1 185 ? -5.388 4.622 1.765 1.00 98.88 185 LEU A O 1
ATOM 1512 N N . LEU A 1 186 ? -4.978 6.704 2.476 1.00 98.88 186 LEU A N 1
ATOM 1513 C CA . LEU A 1 186 ? -4.870 7.330 1.158 1.00 98.88 186 LEU A CA 1
ATOM 1514 C C . LEU A 1 186 ? -3.391 7.437 0.790 1.00 98.88 186 LEU A C 1
ATOM 1516 O O . LEU A 1 186 ? -2.611 8.034 1.532 1.00 98.88 186 LEU A O 1
ATOM 1520 N N . ILE A 1 187 ? -3.013 6.876 -0.358 1.00 98.88 187 ILE A N 1
ATOM 1521 C CA . ILE A 1 187 ? -1.641 6.857 -0.874 1.00 98.88 187 ILE A CA 1
ATOM 1522 C C . ILE A 1 187 ? -1.568 7.709 -2.143 1.00 98.88 187 ILE A C 1
ATOM 1524 O O . ILE A 1 187 ? -2.347 7.502 -3.074 1.00 98.88 187 ILE A O 1
ATOM 1528 N N . ALA A 1 188 ? -0.615 8.642 -2.207 1.00 98.62 188 ALA A N 1
ATOM 1529 C CA . ALA A 1 188 ? -0.431 9.522 -3.362 1.00 98.62 188 ALA A CA 1
ATOM 1530 C C . ALA A 1 188 ? 1.050 9.571 -3.803 1.00 98.62 188 ALA A C 1
ATOM 1532 O O . ALA A 1 188 ? 1.768 10.510 -3.465 1.00 98.62 188 ALA A O 1
ATOM 1533 N N . PRO A 1 189 ? 1.550 8.565 -4.548 1.00 98.56 189 PRO A N 1
ATOM 1534 C CA . PRO A 1 189 ? 2.962 8.468 -4.940 1.00 98.56 189 PRO A CA 1
ATOM 1535 C C . PRO A 1 189 ? 3.391 9.553 -5.938 1.00 98.56 189 PRO A C 1
ATOM 1537 O O . PRO A 1 189 ? 2.634 9.913 -6.832 1.00 98.56 189 PRO A O 1
ATOM 1540 N N . ILE A 1 190 ? 4.624 10.056 -5.869 1.00 98.38 190 ILE A N 1
ATOM 1541 C CA . ILE A 1 190 ? 5.146 10.939 -6.926 1.00 98.38 190 ILE A CA 1
ATOM 1542 C C . ILE A 1 190 ? 5.629 10.083 -8.102 1.00 98.38 190 ILE A C 1
ATOM 1544 O O . ILE A 1 190 ? 6.603 9.342 -7.981 1.00 98.38 190 ILE A O 1
ATOM 1548 N N . VAL A 1 191 ? 4.929 10.195 -9.234 1.00 97.75 191 VAL A N 1
ATOM 1549 C CA . VAL A 1 191 ? 5.157 9.410 -10.465 1.00 97.75 191 VAL A CA 1
ATOM 1550 C C . VAL A 1 191 ? 5.703 10.246 -11.628 1.00 97.75 191 VAL A C 1
ATOM 1552 O O . VAL A 1 191 ? 5.736 9.784 -12.766 1.00 97.75 191 VAL A O 1
ATOM 1555 N N . THR A 1 192 ? 6.129 11.476 -11.346 1.00 97.94 192 THR A N 1
ATOM 1556 C CA . THR A 1 192 ? 6.739 12.390 -12.317 1.00 97.94 192 THR A CA 1
ATOM 1557 C C . THR A 1 192 ? 8.196 12.604 -11.935 1.00 97.94 192 THR A C 1
ATOM 1559 O O . THR A 1 192 ? 8.479 12.938 -10.785 1.00 97.94 192 THR A O 1
ATOM 1562 N N . GLU A 1 193 ? 9.099 12.418 -12.894 1.00 98.19 193 GLU A N 1
ATOM 1563 C CA . GLU A 1 193 ? 10.541 12.595 -12.704 1.00 98.19 193 GLU A CA 1
ATOM 1564 C C . GLU A 1 193 ? 10.879 14.006 -12.207 1.00 98.19 193 GLU A C 1
ATOM 1566 O O . GLU A 1 193 ? 10.316 14.994 -12.685 1.00 98.19 193 GLU A O 1
ATOM 1571 N N . SER A 1 194 ? 11.799 14.095 -11.243 1.00 98.06 194 SER A N 1
ATOM 1572 C CA . SER A 1 194 ? 12.280 15.328 -10.609 1.00 98.06 194 SER A CA 1
ATOM 1573 C C . SER A 1 194 ? 11.221 16.162 -9.874 1.00 98.06 194 SER A C 1
ATOM 1575 O O . SER A 1 194 ? 11.522 17.262 -9.405 1.00 98.06 194 SER A O 1
ATOM 1577 N N . ALA A 1 195 ? 9.983 15.679 -9.738 1.00 98.19 195 ALA A N 1
ATOM 1578 C CA . ALA A 1 195 ? 8.952 16.388 -8.993 1.00 98.19 195 ALA A CA 1
ATOM 1579 C C . ALA A 1 195 ? 9.171 16.242 -7.476 1.00 98.19 195 ALA A C 1
ATOM 1581 O O . ALA A 1 195 ? 9.396 15.146 -6.960 1.00 98.19 195 ALA A O 1
ATOM 1582 N N . THR A 1 196 ? 9.047 17.352 -6.748 1.00 98.12 196 THR A N 1
ATOM 1583 C CA . THR A 1 196 ? 9.108 17.410 -5.272 1.00 98.12 196 THR A CA 1
ATOM 1584 C C . THR A 1 196 ? 7.758 17.758 -4.646 1.00 98.12 196 THR A C 1
ATOM 1586 O O . THR A 1 196 ? 7.635 17.952 -3.437 1.00 98.12 196 THR A O 1
ATOM 1589 N N . SER A 1 197 ? 6.714 17.842 -5.466 1.00 98.19 197 SER A N 1
ATOM 1590 C CA . SER A 1 197 ? 5.342 18.041 -5.028 1.00 98.19 197 SER A CA 1
ATOM 1591 C C . SER A 1 197 ? 4.356 17.475 -6.042 1.00 98.19 197 SER A C 1
ATOM 1593 O O . SER A 1 197 ? 4.699 17.205 -7.196 1.00 98.19 197 SER A O 1
ATOM 1595 N N . ARG A 1 198 ? 3.114 17.274 -5.604 1.00 97.44 198 ARG A N 1
ATOM 1596 C CA . ARG A 1 198 ? 2.003 16.846 -6.458 1.00 97.44 198 ARG A CA 1
ATOM 1597 C C . ARG A 1 198 ? 0.672 17.355 -5.927 1.00 97.44 198 ARG A C 1
ATOM 1599 O O . ARG A 1 198 ? 0.561 17.720 -4.760 1.00 97.44 198 ARG A O 1
ATOM 1606 N N . GLN A 1 199 ? -0.350 17.333 -6.774 1.00 97.25 199 GLN A N 1
ATOM 1607 C CA . GLN A 1 199 ? -1.724 17.519 -6.321 1.00 97.25 199 GLN A CA 1
ATOM 1608 C C . GLN A 1 199 ? -2.237 16.243 -5.643 1.00 97.25 199 GLN A C 1
ATOM 1610 O O . GLN A 1 199 ? -1.965 15.126 -6.101 1.00 97.25 199 GLN A O 1
ATOM 1615 N N . VAL A 1 200 ? -2.970 16.427 -4.547 1.00 98.12 200 VAL A N 1
ATOM 1616 C CA . VAL A 1 200 ? -3.691 15.372 -3.831 1.00 98.12 200 VAL A CA 1
ATOM 1617 C C . VAL A 1 200 ? -5.106 15.862 -3.570 1.00 98.12 200 VAL A C 1
ATOM 1619 O O . VAL A 1 200 ? -5.300 16.933 -2.993 1.00 98.12 200 VAL A O 1
ATOM 1622 N N . THR A 1 201 ? -6.088 15.086 -4.015 1.00 97.81 201 THR A N 1
ATOM 1623 C CA . THR A 1 201 ? -7.510 15.348 -3.798 1.00 97.81 201 THR A CA 1
ATOM 1624 C C . THR A 1 201 ? -7.967 14.570 -2.578 1.00 97.81 201 THR A C 1
ATOM 1626 O O . THR A 1 201 ? -7.985 13.339 -2.581 1.00 97.81 201 THR A O 1
ATOM 1629 N N . PHE A 1 202 ? -8.337 15.291 -1.528 1.00 98.00 202 PHE A N 1
ATOM 1630 C CA . PHE A 1 202 ? -8.828 14.722 -0.285 1.00 98.00 202 PHE A CA 1
ATOM 1631 C C . PHE A 1 202 ? -10.354 14.625 -0.339 1.00 98.00 202 PHE A C 1
ATOM 1633 O O . PHE A 1 202 ? -11.012 15.666 -0.436 1.00 98.00 202 PHE A O 1
ATOM 1640 N N . PRO A 1 203 ? -10.936 13.418 -0.232 1.00 97.81 203 PRO A N 1
ATOM 1641 C CA . PRO A 1 203 ? -12.375 13.263 -0.044 1.00 97.81 203 PRO A CA 1
ATOM 1642 C C . PRO A 1 203 ? -12.874 14.021 1.186 1.00 97.81 203 PRO A C 1
ATOM 1644 O O . PRO A 1 203 ? -12.079 14.346 2.076 1.00 97.81 203 PRO A O 1
ATOM 1647 N N . ARG A 1 204 ? -14.180 14.294 1.279 1.00 97.38 204 ARG A N 1
ATOM 1648 C CA . ARG A 1 204 ? -14.746 14.973 2.461 1.00 97.38 204 ARG A CA 1
ATOM 1649 C C . ARG A 1 204 ? -14.425 14.220 3.755 1.00 97.38 204 ARG A C 1
ATOM 1651 O O . ARG A 1 204 ? -14.406 12.992 3.787 1.00 97.38 204 ARG A O 1
ATOM 1658 N N . GLY A 1 205 ? -14.227 14.986 4.825 1.00 95.81 205 GLY A N 1
ATOM 1659 C CA . GLY A 1 205 ? -13.880 14.474 6.149 1.00 95.81 205 GLY A CA 1
ATOM 1660 C C . GLY A 1 205 ? -12.598 15.097 6.683 1.00 95.81 205 GLY A C 1
ATOM 1661 O O . GLY A 1 205 ? -12.153 16.139 6.197 1.00 95.81 205 GLY A O 1
ATOM 1662 N N . THR A 1 206 ? -12.004 14.455 7.681 1.00 97.19 206 THR A N 1
ATOM 1663 C CA . THR A 1 206 ? -10.685 14.823 8.215 1.00 97.19 206 THR A CA 1
ATOM 1664 C C . THR A 1 206 ? -9.659 13.760 7.844 1.00 97.19 206 THR A C 1
ATOM 1666 O O . THR A 1 206 ? -9.909 12.565 7.996 1.00 97.19 206 THR A O 1
ATOM 1669 N N . TRP A 1 207 ? -8.494 14.202 7.386 1.00 98.31 207 TRP A N 1
ATOM 1670 C CA . TRP A 1 207 ? -7.353 13.355 7.054 1.00 98.31 207 TRP A CA 1
ATOM 1671 C C . TRP A 1 207 ? -6.172 13.723 7.935 1.00 98.31 207 TRP A C 1
ATOM 1673 O O . TRP A 1 207 ? -6.027 14.874 8.338 1.00 98.31 207 TRP A O 1
ATOM 1683 N N .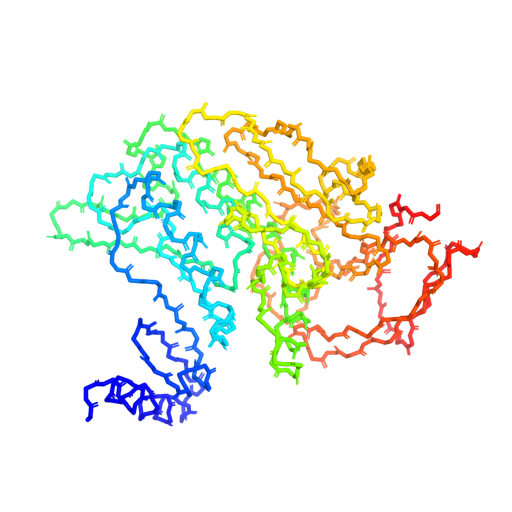 ILE A 1 208 ? -5.336 12.747 8.252 1.00 98.31 208 ILE A N 1
ATOM 1684 C CA . ILE A 1 208 ? -4.184 12.915 9.132 1.00 98.31 208 ILE A CA 1
ATOM 1685 C C . ILE A 1 208 ? -2.950 12.461 8.372 1.00 98.31 208 ILE A C 1
ATOM 1687 O O . ILE A 1 208 ? -2.920 11.326 7.906 1.00 98.31 208 ILE A O 1
ATOM 1691 N N . ASP A 1 209 ? -1.940 13.310 8.234 1.00 98.25 209 ASP A N 1
ATOM 1692 C CA . ASP A 1 209 ? -0.666 12.893 7.652 1.00 98.25 209 ASP A CA 1
ATOM 1693 C C . ASP A 1 209 ? -0.074 11.748 8.488 1.00 98.25 209 ASP A C 1
ATOM 1695 O O . ASP A 1 209 ? 0.080 11.851 9.709 1.00 98.25 209 ASP A O 1
ATOM 1699 N N . PHE A 1 210 ? 0.210 10.616 7.847 1.00 98.25 210 PHE A N 1
ATOM 1700 C CA . PHE A 1 210 ? 0.665 9.407 8.530 1.00 98.25 210 PHE A CA 1
ATOM 1701 C C . PHE A 1 210 ? 2.029 9.594 9.204 1.00 98.25 210 PHE A C 1
ATOM 1703 O O . PHE A 1 210 ? 2.296 8.959 10.231 1.00 98.25 210 PHE A O 1
ATOM 1710 N N . TRP A 1 211 ? 2.862 10.482 8.661 1.00 97.06 211 TRP A N 1
ATOM 1711 C CA . TRP A 1 211 ? 4.228 10.727 9.100 1.00 97.06 211 TRP A CA 1
ATOM 1712 C C . TRP A 1 211 ? 4.295 11.847 10.133 1.00 97.06 211 TRP A C 1
ATOM 1714 O O . TRP A 1 211 ? 4.878 11.654 11.198 1.00 97.06 211 TRP A O 1
ATOM 1724 N N . THR A 1 212 ? 3.693 13.003 9.837 1.00 96.06 212 THR A N 1
ATOM 1725 C CA . THR A 1 212 ? 3.786 14.205 10.688 1.00 96.06 212 THR A CA 1
ATOM 1726 C C . THR A 1 212 ? 2.678 14.292 11.726 1.00 96.06 212 THR A C 1
ATOM 1728 O O . THR A 1 212 ? 2.798 15.058 12.681 1.00 96.06 212 THR A O 1
ATOM 1731 N N . LYS A 1 213 ? 1.609 13.501 11.560 1.00 95.56 213 LYS A N 1
ATOM 1732 C CA . LYS A 1 213 ? 0.389 13.525 12.382 1.00 95.56 213 LYS A CA 1
ATOM 1733 C C . LYS A 1 213 ? -0.423 14.820 12.253 1.00 95.56 213 LYS A C 1
ATOM 1735 O O . LYS A 1 213 ? -1.383 15.025 12.998 1.00 95.56 213 LYS A O 1
ATOM 1740 N N . GLU A 1 214 ? -0.078 15.684 11.302 1.00 96.06 214 GLU A N 1
ATOM 1741 C CA . GLU A 1 214 ? -0.797 16.930 11.051 1.00 96.06 214 GLU A CA 1
ATOM 1742 C C . GLU A 1 214 ? -2.166 16.673 10.415 1.00 96.06 214 GLU A C 1
ATOM 1744 O O . GLU A 1 214 ? -2.352 15.749 9.622 1.00 96.06 214 GLU A O 1
ATOM 1749 N N . LYS A 1 215 ? -3.150 17.508 10.766 1.00 96.75 215 LYS A N 1
ATOM 1750 C CA . LYS A 1 215 ? -4.515 17.398 10.242 1.00 96.75 215 LYS A CA 1
ATOM 1751 C C . LYS A 1 215 ? -4.647 18.136 8.914 1.00 96.75 215 LYS A C 1
ATOM 1753 O O . LYS A 1 215 ? -4.215 19.278 8.786 1.00 96.75 215 LYS A O 1
ATOM 1758 N N . VAL A 1 216 ? -5.358 17.523 7.979 1.00 97.31 216 VAL A N 1
ATOM 1759 C CA . VAL A 1 216 ? -5.726 18.079 6.679 1.00 97.31 216 VAL A CA 1
ATOM 1760 C C . VAL A 1 216 ? -7.244 17.998 6.531 1.00 97.31 216 VAL A C 1
ATOM 1762 O O . VAL A 1 216 ? -7.853 16.941 6.708 1.00 97.31 216 VAL A O 1
ATOM 1765 N N . ALA A 1 217 ? -7.879 19.128 6.221 1.00 97.38 217 ALA A N 1
ATOM 1766 C CA . ALA A 1 217 ? -9.305 19.155 5.910 1.00 97.38 217 ALA A CA 1
ATOM 1767 C C . ALA A 1 217 ? -9.567 18.499 4.546 1.00 97.38 217 ALA A C 1
ATOM 1769 O O . ALA A 1 217 ? -8.850 18.756 3.581 1.00 97.38 217 ALA A O 1
ATOM 1770 N N . GLY A 1 218 ? -10.600 17.668 4.464 1.00 97.44 218 GLY A N 1
ATOM 1771 C CA . GLY A 1 218 ? -11.058 17.044 3.229 1.00 97.44 218 GLY A CA 1
ATOM 1772 C C . GLY A 1 218 ? -11.944 17.946 2.368 1.00 97.44 218 GLY A C 1
ATOM 1773 O O . GLY A 1 218 ? -12.237 19.088 2.717 1.00 97.44 218 GLY A O 1
ATOM 1774 N N . GLY A 1 219 ? -12.409 17.408 1.240 1.00 96.56 219 GLY A N 1
ATOM 1775 C CA . GLY A 1 219 ? -13.261 18.109 0.275 1.00 96.56 219 GLY A CA 1
ATOM 1776 C C . GLY A 1 219 ? -12.511 19.133 -0.581 1.00 96.56 219 GLY A C 1
ATOM 1777 O O . GLY A 1 219 ? -13.125 20.075 -1.080 1.00 96.56 219 GLY A O 1
ATOM 1778 N N . GLN A 1 220 ? -11.193 18.977 -0.719 1.00 95.81 220 GLN A N 1
ATOM 1779 C CA . GLN A 1 220 ? -10.322 19.901 -1.443 1.00 95.81 220 GLN A CA 1
ATOM 1780 C C . GLN A 1 220 ? -9.164 19.171 -2.126 1.00 95.81 220 GLN A C 1
ATOM 1782 O O . GLN A 1 220 ? -8.757 18.087 -1.707 1.00 95.81 220 GLN A O 1
ATOM 1787 N N . THR A 1 221 ? -8.594 19.815 -3.140 1.00 97.00 221 THR A N 1
ATOM 1788 C CA . THR A 1 221 ? -7.333 19.410 -3.766 1.00 97.00 221 THR A CA 1
ATOM 1789 C C . THR A 1 221 ? -6.252 20.405 -3.378 1.00 97.00 221 THR A C 1
ATOM 1791 O O . THR A 1 221 ? -6.408 21.604 -3.607 1.00 97.00 221 THR A O 1
ATOM 1794 N N . ILE A 1 222 ? -5.155 19.921 -2.802 1.00 97.12 222 ILE A N 1
ATOM 1795 C CA . ILE A 1 222 ? -4.022 20.759 -2.388 1.00 97.12 222 ILE A CA 1
ATOM 1796 C C . ILE A 1 222 ? -2.718 20.253 -2.997 1.00 97.12 222 ILE A C 1
ATOM 1798 O O . ILE A 1 222 ? -2.617 19.104 -3.430 1.00 97.12 222 ILE A O 1
ATOM 1802 N N . ILE A 1 223 ? -1.712 21.126 -3.035 1.00 98.25 223 ILE A N 1
ATOM 1803 C CA . ILE A 1 223 ? -0.345 20.749 -3.392 1.00 98.25 223 ILE A CA 1
ATOM 1804 C C . ILE A 1 223 ? 0.334 20.211 -2.135 1.00 98.25 223 ILE A C 1
ATOM 1806 O O . ILE A 1 223 ? 0.404 20.902 -1.122 1.00 98.25 223 ILE A O 1
ATOM 1810 N N . VAL A 1 224 ? 0.843 18.988 -2.221 1.00 98.19 224 VAL A N 1
ATOM 1811 C CA . VAL A 1 224 ? 1.596 18.324 -1.158 1.00 98.19 224 VAL A CA 1
ATOM 1812 C C . VAL A 1 224 ? 3.050 18.208 -1.586 1.00 98.19 224 VAL A C 1
ATOM 1814 O O . VAL A 1 224 ? 3.332 17.771 -2.703 1.00 98.19 224 VAL A O 1
ATOM 1817 N N . HIS A 1 225 ? 3.963 18.580 -0.693 1.00 98.06 225 HIS A N 1
ATOM 1818 C CA . HIS A 1 225 ? 5.401 18.429 -0.889 1.00 98.06 225 HIS A CA 1
ATOM 1819 C C . HIS A 1 225 ? 5.874 17.051 -0.420 1.00 98.06 225 HIS A C 1
ATOM 1821 O O . HIS A 1 225 ? 5.473 16.583 0.642 1.00 98.06 225 HIS A O 1
ATOM 1827 N N . ALA A 1 226 ? 6.731 16.413 -1.213 1.00 97.62 226 ALA A N 1
ATOM 1828 C CA . ALA A 1 226 ? 7.433 15.196 -0.837 1.00 97.62 226 ALA A CA 1
ATOM 1829 C C . ALA A 1 226 ? 8.745 15.088 -1.623 1.00 97.62 226 ALA A C 1
ATOM 1831 O O . ALA A 1 226 ? 8.751 14.943 -2.848 1.00 97.62 226 ALA A O 1
ATOM 1832 N N . GLU A 1 227 ? 9.864 15.105 -0.909 1.00 97.00 227 GLU A N 1
ATOM 1833 C CA . GLU A 1 227 ? 11.198 14.887 -1.474 1.00 97.00 227 GLU A CA 1
ATOM 1834 C C . GLU A 1 227 ? 11.364 13.449 -1.984 1.00 97.00 227 GLU A C 1
ATOM 1836 O O . GLU A 1 227 ? 10.519 12.595 -1.716 1.00 97.00 227 GLU A O 1
ATOM 1841 N N . MET A 1 228 ? 12.436 13.152 -2.730 1.00 95.25 228 MET A N 1
ATOM 1842 C CA . MET A 1 228 ? 12.623 11.856 -3.420 1.00 95.25 228 MET A CA 1
ATOM 1843 C C . MET A 1 228 ? 12.511 10.612 -2.519 1.00 95.25 228 MET A C 1
ATOM 1845 O O . MET A 1 228 ? 12.145 9.536 -2.988 1.00 95.25 228 MET A O 1
ATOM 1849 N N . ASN A 1 229 ? 12.794 10.771 -1.225 1.00 96.94 229 ASN A N 1
ATOM 1850 C CA . ASN A 1 229 ? 12.743 9.740 -0.190 1.00 96.94 229 ASN A CA 1
ATOM 1851 C C . ASN A 1 229 ? 11.412 9.695 0.589 1.00 96.94 229 ASN A C 1
ATOM 1853 O O . ASN A 1 229 ? 11.301 8.950 1.560 1.00 96.94 229 ASN A O 1
ATOM 1857 N N . GLN A 1 230 ? 10.413 10.483 0.194 1.00 97.88 230 GLN A N 1
ATOM 1858 C CA . GLN A 1 230 ? 9.116 10.596 0.859 1.00 97.88 230 GLN A CA 1
ATOM 1859 C C . GLN A 1 230 ? 7.976 10.146 -0.062 1.00 97.88 230 GLN A C 1
ATOM 1861 O O . GLN A 1 230 ? 8.069 10.193 -1.292 1.00 97.88 230 GLN A O 1
ATOM 1866 N N . ILE A 1 231 ? 6.870 9.728 0.551 1.00 98.69 231 ILE A N 1
ATOM 1867 C CA . ILE A 1 231 ? 5.601 9.450 -0.123 1.00 98.69 231 ILE A CA 1
ATOM 1868 C C . ILE A 1 231 ? 4.453 10.009 0.726 1.00 98.69 231 ILE A C 1
ATOM 1870 O O . ILE A 1 231 ? 4.370 9.677 1.906 1.00 98.69 231 ILE A O 1
ATOM 1874 N N . PRO A 1 232 ? 3.562 10.838 0.165 1.00 98.75 232 PRO A N 1
ATOM 1875 C CA . PRO A 1 232 ? 2.357 11.269 0.863 1.00 98.75 232 PRO A CA 1
ATOM 1876 C C . PRO A 1 232 ? 1.440 10.088 1.212 1.00 98.75 232 PRO A C 1
ATOM 1878 O O . PRO A 1 232 ? 1.015 9.334 0.330 1.00 98.75 232 PRO A O 1
ATOM 1881 N N . VAL A 1 233 ? 1.141 9.942 2.505 1.00 98.88 233 VAL A N 1
ATOM 1882 C CA . VAL A 1 233 ? 0.255 8.911 3.062 1.00 98.88 233 VAL A CA 1
ATOM 1883 C C . VAL A 1 233 ? -0.617 9.559 4.123 1.00 98.88 233 VAL A C 1
ATOM 1885 O O . VAL A 1 233 ? -0.100 10.219 5.022 1.00 98.88 233 VAL A O 1
ATOM 1888 N N . TYR A 1 234 ? -1.927 9.353 4.040 1.00 98.88 234 TYR A N 1
ATOM 1889 C CA . TYR A 1 234 ? -2.880 9.971 4.955 1.00 98.88 234 TYR A CA 1
ATOM 1890 C C . TYR A 1 234 ? -3.826 8.946 5.558 1.00 98.88 234 TYR A C 1
ATOM 1892 O O . TYR A 1 234 ? -4.379 8.106 4.854 1.00 98.88 234 TYR A O 1
ATOM 1900 N N . VAL A 1 235 ? -4.038 9.044 6.864 1.00 98.75 235 VAL A N 1
ATOM 1901 C CA . VAL A 1 235 ? -5.000 8.246 7.615 1.00 98.75 235 VAL A CA 1
ATOM 1902 C C . VAL A 1 235 ? -6.344 8.963 7.607 1.00 98.75 235 VAL A C 1
ATOM 1904 O O . VAL A 1 235 ? -6.442 10.129 7.995 1.00 98.75 235 VAL A O 1
ATOM 1907 N N . LYS A 1 236 ? -7.387 8.263 7.175 1.00 98.25 236 LYS A N 1
ATOM 1908 C CA . LYS A 1 236 ? -8.776 8.716 7.255 1.00 98.25 236 LYS A CA 1
ATOM 1909 C C . LYS A 1 236 ? -9.199 8.881 8.719 1.00 98.25 236 LYS A C 1
ATOM 1911 O O . LYS A 1 236 ? -8.742 8.146 9.593 1.00 98.25 236 LYS A O 1
ATOM 1916 N N . GLU A 1 237 ? -10.088 9.823 9.013 1.00 96.62 237 GLU A N 1
ATOM 1917 C CA . GLU A 1 237 ? -10.752 9.882 10.321 1.00 96.62 237 GLU A CA 1
ATOM 1918 C C . GLU A 1 237 ? -11.497 8.583 10.672 1.00 96.62 237 GLU A C 1
ATOM 1920 O O . GLU A 1 237 ? -11.873 7.811 9.789 1.00 96.62 237 GLU A O 1
ATOM 1925 N N . ASN A 1 238 ? -11.747 8.367 11.967 1.00 96.50 238 ASN A N 1
ATOM 1926 C CA . ASN A 1 238 ? -12.456 7.190 12.485 1.00 96.50 238 ASN A CA 1
ATOM 1927 C C . ASN A 1 238 ? -11.819 5.866 12.027 1.00 96.50 238 ASN A C 1
ATOM 1929 O O . ASN A 1 238 ? -12.509 4.960 11.566 1.00 96.50 238 ASN A O 1
ATOM 1933 N N . SER A 1 239 ? -10.490 5.779 12.113 1.00 97.00 239 SER A N 1
ATOM 1934 C CA . SER A 1 239 ? -9.712 4.604 11.721 1.00 97.00 239 SER A CA 1
ATOM 1935 C C . SER A 1 239 ? -8.889 4.068 12.883 1.00 97.00 239 SER A C 1
ATOM 1937 O O . SER A 1 239 ? -8.285 4.831 13.638 1.00 97.00 239 SER A O 1
ATOM 1939 N N . VAL A 1 240 ? -8.806 2.741 12.972 1.00 96.81 240 VAL A N 1
ATOM 1940 C CA . VAL A 1 240 ? -7.814 2.034 13.784 1.00 96.81 240 VAL A CA 1
ATOM 1941 C C . VAL A 1 240 ? -6.876 1.250 12.870 1.00 96.81 240 VAL A C 1
ATOM 1943 O O . VAL A 1 240 ? -7.322 0.415 12.080 1.00 96.81 240 VAL A O 1
ATOM 1946 N N . ILE A 1 241 ? -5.573 1.491 13.010 1.00 97.44 241 ILE A N 1
ATOM 1947 C CA . ILE A 1 241 ? -4.507 0.781 12.295 1.00 97.44 241 ILE A CA 1
ATOM 1948 C C . ILE A 1 241 ? -3.662 0.027 13.320 1.00 97.44 241 ILE A C 1
ATOM 1950 O O . ILE A 1 241 ? -3.038 0.638 14.184 1.00 97.44 241 ILE A O 1
ATOM 1954 N N . LEU A 1 242 ? -3.634 -1.303 13.216 1.00 97.62 242 LEU A N 1
ATOM 1955 C CA . LEU A 1 242 ? -2.768 -2.145 14.037 1.00 97.62 242 LEU A CA 1
ATOM 1956 C C . LEU A 1 242 ? -1.383 -2.263 13.393 1.00 97.62 242 LEU A C 1
ATOM 1958 O O . LEU A 1 242 ? -1.250 -2.678 12.240 1.00 97.62 242 LEU A O 1
ATOM 1962 N N . LEU A 1 243 ? -0.362 -1.913 14.165 1.00 98.12 243 LEU A N 1
ATOM 1963 C CA . LEU A 1 243 ? 1.046 -1.924 13.798 1.00 98.12 243 LEU A CA 1
ATOM 1964 C C . LEU A 1 243 ? 1.817 -2.943 14.644 1.00 98.12 243 LEU A C 1
ATOM 1966 O O . LEU A 1 243 ? 1.413 -3.278 15.758 1.00 98.12 243 LEU A O 1
ATOM 1970 N N . ASN A 1 244 ? 2.952 -3.400 14.118 1.00 98.00 244 ASN A N 1
ATOM 1971 C CA . ASN A 1 244 ? 3.997 -4.080 14.877 1.00 98.00 244 ASN A CA 1
ATOM 1972 C C . ASN A 1 244 ? 5.271 -3.223 14.847 1.00 98.00 244 ASN A C 1
ATOM 1974 O O . ASN A 1 244 ? 5.894 -3.071 13.795 1.00 98.00 244 ASN A O 1
ATOM 1978 N N . LEU A 1 245 ? 5.638 -2.618 15.973 1.00 98.00 245 LEU A N 1
ATOM 1979 C CA . LEU A 1 245 ? 6.742 -1.663 16.053 1.00 98.00 245 LEU A CA 1
ATOM 1980 C C . LEU A 1 245 ? 7.950 -2.239 16.797 1.00 98.00 245 LEU A C 1
ATOM 1982 O O . LEU A 1 245 ? 7.819 -3.081 17.687 1.00 98.00 245 LEU A O 1
ATOM 1986 N N . GLY A 1 246 ? 9.137 -1.749 16.438 1.00 96.31 246 GLY A N 1
ATOM 1987 C CA . GLY A 1 246 ? 10.370 -2.044 17.163 1.00 96.31 246 GLY A CA 1
ATOM 1988 C C . GLY A 1 246 ? 10.409 -1.375 18.538 1.00 96.31 246 GLY A C 1
ATOM 1989 O O . GLY A 1 246 ? 9.460 -0.708 18.956 1.00 96.31 246 GLY A O 1
ATOM 1990 N N . GLU A 1 247 ? 11.515 -1.552 19.257 1.00 94.06 247 GLU A N 1
ATOM 1991 C CA . GLU A 1 247 ? 11.674 -1.045 20.626 1.00 94.06 247 GLU A CA 1
ATOM 1992 C C . GLU A 1 247 ? 11.547 0.480 20.712 1.00 94.06 247 GLU A C 1
ATOM 1994 O O . GLU A 1 247 ? 11.002 0.998 21.687 1.00 94.06 247 GLU A O 1
ATOM 1999 N N . SER A 1 248 ? 11.994 1.214 19.683 1.00 95.25 248 SER A N 1
ATOM 2000 C CA . SER A 1 248 ? 11.871 2.676 19.661 1.00 95.25 248 SER A CA 1
ATOM 2001 C C . SER A 1 248 ? 10.455 3.164 19.341 1.00 95.25 248 SER A C 1
ATOM 2003 O O . SER A 1 248 ? 10.210 4.370 19.385 1.00 95.25 248 SER A O 1
ATOM 2005 N N . LYS A 1 249 ? 9.525 2.247 19.028 1.00 94.62 249 LYS A N 1
ATOM 2006 C CA . LYS A 1 249 ? 8.134 2.522 18.636 1.00 94.62 249 LYS A CA 1
ATOM 2007 C C . LYS A 1 249 ? 8.024 3.499 17.460 1.00 94.62 249 LYS A C 1
ATOM 2009 O O . LYS A 1 249 ? 7.083 4.283 17.372 1.00 94.62 249 LYS A O 1
ATOM 2014 N N . ARG A 1 250 ? 8.997 3.467 16.542 1.00 95.38 250 ARG A N 1
ATOM 2015 C CA . ARG A 1 250 ? 9.010 4.305 15.336 1.00 95.38 250 ARG A CA 1
ATOM 2016 C C . ARG A 1 250 ? 8.709 3.479 14.097 1.00 95.38 250 ARG A C 1
ATOM 2018 O O . ARG A 1 250 ? 9.235 2.385 13.916 1.00 95.38 250 ARG A O 1
ATOM 2025 N N . ILE A 1 251 ? 7.903 4.049 13.210 1.00 97.44 251 ILE A N 1
ATOM 2026 C CA . ILE A 1 251 ? 7.675 3.492 11.876 1.00 97.44 251 ILE A CA 1
ATOM 2027 C C . ILE A 1 251 ? 8.990 3.523 11.083 1.00 97.44 251 ILE A C 1
ATOM 2029 O O . ILE A 1 251 ? 9.734 4.504 11.135 1.00 97.44 251 ILE A O 1
ATOM 2033 N N . GLY A 1 252 ? 9.274 2.441 10.359 1.00 97.56 252 GLY A N 1
ATOM 2034 C CA . GLY A 1 252 ? 10.500 2.258 9.580 1.00 97.56 252 GLY A CA 1
ATOM 2035 C C . GLY A 1 252 ? 11.641 1.595 10.357 1.00 97.56 252 GLY A C 1
ATOM 2036 O O . GLY A 1 252 ? 12.679 1.273 9.771 1.00 97.56 252 GLY A O 1
ATOM 2037 N N . GLU A 1 253 ? 11.455 1.337 11.653 1.00 97.56 253 GLU A N 1
ATOM 2038 C CA . GLU A 1 253 ? 12.347 0.487 12.440 1.00 97.56 253 GLU A CA 1
ATOM 2039 C C . GLU A 1 253 ? 12.146 -0.991 12.073 1.00 97.56 253 GLU A C 1
ATOM 2041 O O . GLU A 1 253 ? 11.020 -1.465 11.902 1.00 97.56 253 GLU A O 1
ATOM 2046 N N . SER A 1 254 ? 13.251 -1.730 11.943 1.00 97.62 254 SER A N 1
ATOM 2047 C CA . SER A 1 254 ? 13.204 -3.157 11.624 1.00 97.62 254 SER A CA 1
ATOM 2048 C C . SER A 1 254 ? 12.633 -3.954 12.793 1.00 97.62 254 SER A C 1
ATOM 2050 O O . SER A 1 254 ? 13.135 -3.871 13.910 1.00 97.62 254 SER A O 1
ATOM 2052 N N . ILE A 1 255 ? 11.646 -4.790 12.491 1.00 97.62 255 ILE A N 1
ATOM 2053 C CA . ILE A 1 255 ? 11.119 -5.841 13.375 1.00 97.62 255 ILE A CA 1
ATOM 2054 C C . ILE A 1 255 ? 11.505 -7.242 12.868 1.00 97.62 255 ILE A C 1
ATOM 2056 O O . ILE A 1 255 ? 10.990 -8.253 13.333 1.00 97.62 255 ILE A O 1
ATOM 2060 N N . GLY A 1 256 ? 12.393 -7.312 11.869 1.00 97.31 256 GLY A N 1
ATOM 2061 C CA . GLY A 1 256 ? 12.679 -8.544 11.140 1.00 97.31 256 GLY A CA 1
ATOM 2062 C C . GLY A 1 256 ? 11.499 -8.998 10.276 1.00 97.31 256 GLY A C 1
ATOM 2063 O O . GLY A 1 256 ? 10.737 -8.186 9.753 1.00 97.31 256 GLY A O 1
ATOM 2064 N N . ASN A 1 257 ? 11.388 -10.311 10.087 1.00 97.00 257 ASN A N 1
ATOM 2065 C CA . ASN A 1 257 ? 10.357 -10.955 9.271 1.00 97.00 257 ASN A CA 1
ATOM 2066 C C . ASN A 1 257 ? 9.689 -12.145 9.974 1.00 97.00 257 ASN A C 1
ATOM 2068 O O . ASN A 1 257 ? 9.116 -13.007 9.308 1.00 97.00 257 ASN A O 1
ATOM 2072 N N . ASP A 1 258 ? 9.784 -12.200 11.302 1.00 96.56 258 ASP A N 1
ATOM 2073 C CA . ASP A 1 258 ? 9.068 -13.197 12.086 1.00 96.56 258 ASP A CA 1
ATOM 2074 C C . ASP A 1 258 ? 7.560 -12.923 11.997 1.00 96.56 258 ASP A C 1
ATOM 2076 O O . ASP A 1 258 ? 7.100 -11.806 12.226 1.00 96.56 258 ASP A O 1
ATOM 2080 N N . LEU A 1 259 ? 6.802 -13.949 11.614 1.00 96.19 259 LEU A N 1
ATOM 2081 C CA . LEU A 1 259 ? 5.351 -13.890 11.428 1.00 96.19 259 LEU A CA 1
ATOM 2082 C C . LEU A 1 259 ? 4.589 -14.542 12.584 1.00 96.19 259 LEU A C 1
ATOM 2084 O O . LEU A 1 259 ? 3.376 -14.689 12.497 1.00 96.19 259 LEU A O 1
ATOM 2088 N N . SER A 1 260 ? 5.292 -15.012 13.615 1.00 96.06 260 SER A N 1
ATOM 2089 C CA . SER A 1 260 ? 4.711 -15.795 14.708 1.00 96.06 260 SER A CA 1
ATOM 2090 C C . SER A 1 260 ? 4.395 -14.975 15.959 1.00 96.06 260 SER A C 1
ATOM 2092 O O . SER A 1 260 ? 3.698 -15.464 16.849 1.00 96.06 260 SER A O 1
ATOM 2094 N N . ASN A 1 261 ? 4.902 -13.743 16.053 1.00 94.94 261 ASN A N 1
ATOM 2095 C CA . ASN A 1 261 ? 4.740 -12.887 17.222 1.00 94.94 261 ASN A CA 1
ATOM 2096 C C . ASN A 1 261 ? 4.815 -11.394 16.876 1.00 94.94 261 ASN A C 1
ATOM 2098 O O . ASN A 1 261 ? 5.274 -10.988 15.810 1.00 94.94 261 ASN A O 1
ATOM 2102 N N . TYR A 1 262 ? 4.359 -10.580 17.827 1.00 96.12 262 TYR A N 1
ATOM 2103 C CA . TYR A 1 262 ? 4.583 -9.141 17.836 1.00 96.12 262 TYR A CA 1
ATOM 2104 C C . TYR A 1 262 ? 5.876 -8.805 18.577 1.00 96.12 262 TYR A C 1
ATOM 2106 O O . TYR A 1 262 ? 6.147 -9.375 19.632 1.00 96.12 262 TYR A O 1
ATOM 2114 N N . THR A 1 263 ? 6.607 -7.807 18.082 1.00 96.06 263 THR A N 1
ATOM 2115 C CA . THR A 1 263 ? 7.633 -7.112 18.864 1.00 96.06 263 THR A CA 1
ATOM 2116 C C . THR A 1 263 ? 6.946 -6.144 19.823 1.00 96.06 263 THR A C 1
ATOM 2118 O O . THR A 1 263 ? 7.020 -6.326 21.033 1.00 96.06 263 THR A O 1
ATOM 2121 N N . ASN A 1 264 ? 6.189 -5.178 19.290 1.00 96.31 264 ASN A N 1
ATOM 2122 C CA . ASN A 1 264 ? 5.280 -4.326 20.057 1.00 96.31 264 ASN A CA 1
ATOM 2123 C C . ASN A 1 264 ? 4.008 -4.082 19.239 1.00 96.31 264 ASN A C 1
ATOM 2125 O O . ASN A 1 264 ? 4.041 -3.388 18.222 1.00 96.31 264 ASN A O 1
ATOM 2129 N N . ALA A 1 265 ? 2.880 -4.651 19.667 1.00 96.44 265 ALA A N 1
ATOM 2130 C CA . ALA A 1 265 ? 1.590 -4.365 19.051 1.00 96.44 265 ALA A CA 1
ATOM 2131 C C . ALA A 1 265 ? 1.154 -2.936 19.410 1.00 96.44 265 ALA A C 1
ATOM 2133 O O . ALA A 1 265 ? 1.067 -2.588 20.589 1.00 96.44 265 ALA A O 1
ATOM 2134 N N . THR A 1 266 ? 0.868 -2.104 18.409 1.00 97.00 266 THR A N 1
ATOM 2135 C CA . THR A 1 266 ? 0.491 -0.698 18.617 1.00 97.00 266 THR A CA 1
ATOM 2136 C C . THR A 1 266 ? -0.719 -0.330 17.768 1.00 97.00 266 THR A C 1
ATOM 2138 O O . THR A 1 266 ? -0.728 -0.556 16.562 1.00 97.00 266 THR A O 1
ATOM 2141 N N . LEU A 1 267 ? -1.743 0.251 18.387 1.00 95.94 267 LEU A N 1
ATOM 2142 C CA . LEU A 1 267 ? -2.925 0.774 17.713 1.00 95.94 267 LEU A CA 1
ATOM 2143 C C . LEU A 1 267 ? -2.754 2.264 17.447 1.00 95.94 267 LEU A C 1
ATOM 2145 O O . LEU A 1 267 ? -2.695 3.058 18.381 1.00 95.94 267 LEU A O 1
ATOM 2149 N N . LEU A 1 268 ? -2.741 2.639 16.175 1.00 96.31 268 LEU A N 1
ATOM 2150 C CA . LEU A 1 268 ? -2.835 4.023 15.741 1.00 96.31 268 LEU A CA 1
ATOM 2151 C C . LEU A 1 268 ? -4.307 4.380 15.521 1.00 96.31 268 LEU A C 1
ATOM 2153 O O . LEU A 1 268 ? -4.971 3.741 14.701 1.00 96.31 268 LEU A O 1
ATOM 2157 N N . VAL A 1 269 ? -4.821 5.379 16.242 1.00 96.00 269 VAL A N 1
ATOM 2158 C CA . VAL A 1 269 ? -6.262 5.680 16.269 1.00 96.00 269 VAL A CA 1
ATOM 2159 C C . VAL A 1 269 ? -6.556 7.133 15.917 1.00 96.00 269 VAL A C 1
ATOM 2161 O O . VAL A 1 269 ? -5.994 8.072 16.489 1.00 96.00 269 VAL A O 1
ATOM 2164 N N . THR A 1 270 ? -7.501 7.309 14.996 1.00 95.50 270 THR A N 1
ATOM 2165 C CA . THR A 1 270 ? -8.140 8.585 14.669 1.00 95.50 270 THR A CA 1
ATOM 2166 C C . THR A 1 270 ? -9.634 8.469 14.975 1.00 95.50 270 THR A C 1
ATOM 2168 O O . THR A 1 270 ? -10.259 7.471 14.629 1.00 95.50 270 THR A O 1
ATOM 2171 N N . ALA A 1 271 ? -10.237 9.469 15.617 1.00 94.00 271 ALA A N 1
ATOM 2172 C CA . ALA A 1 271 ? -11.679 9.515 15.836 1.00 94.00 271 ALA A CA 1
ATOM 2173 C C . ALA A 1 271 ? -12.208 10.953 15.866 1.00 94.00 271 ALA A C 1
ATOM 2175 O O . ALA A 1 271 ? -11.714 11.818 16.585 1.00 94.00 271 ALA A O 1
ATOM 2176 N N . THR A 1 272 ? -13.264 11.197 15.102 1.00 92.81 272 THR A N 1
ATOM 2177 C CA . THR A 1 272 ? -14.108 12.395 15.203 1.00 92.81 272 THR A CA 1
ATOM 2178 C C . THR A 1 272 ? -15.462 12.074 15.834 1.00 92.81 272 THR A C 1
ATOM 2180 O O . THR A 1 272 ? -16.131 12.968 16.355 1.00 92.81 272 THR A O 1
ATOM 2183 N N . THR A 1 273 ? -15.825 10.790 15.875 1.00 94.19 273 THR A N 1
ATOM 2184 C CA . THR A 1 273 ? -17.032 10.244 16.506 1.00 94.19 273 THR A CA 1
ATOM 2185 C C . THR A 1 273 ? -16.727 8.936 17.230 1.00 94.19 273 THR A C 1
ATOM 2187 O O . THR A 1 273 ? -15.667 8.352 17.026 1.00 94.19 273 THR A O 1
ATOM 2190 N N . ASP A 1 274 ? -17.653 8.467 18.064 1.00 95.62 274 ASP A N 1
ATOM 2191 C CA . ASP A 1 274 ? -17.570 7.129 18.652 1.00 95.62 274 ASP A CA 1
ATOM 2192 C C . ASP A 1 274 ? -17.869 6.077 17.570 1.00 95.62 274 ASP A C 1
ATOM 2194 O O . ASP A 1 274 ? -18.821 6.225 16.801 1.00 95.62 274 ASP A O 1
ATOM 2198 N N . PHE A 1 275 ? -17.064 5.017 17.502 1.00 96.44 275 PHE A N 1
ATOM 2199 C CA . PHE A 1 275 ? -17.245 3.941 16.526 1.00 96.44 275 PHE A CA 1
ATOM 2200 C C . PHE A 1 275 ? -16.708 2.605 17.040 1.00 96.44 275 PHE A C 1
ATOM 2202 O O . PHE A 1 275 ? -15.916 2.546 17.981 1.00 96.44 275 PHE A O 1
ATOM 2209 N N . ASN A 1 276 ? -17.136 1.527 16.385 1.00 96.00 276 ASN A N 1
ATOM 2210 C CA . ASN A 1 276 ? -16.636 0.182 16.636 1.00 96.00 276 ASN A CA 1
ATOM 2211 C C . ASN A 1 276 ? -15.895 -0.326 15.402 1.00 96.00 276 ASN A C 1
ATOM 2213 O O . ASN A 1 276 ? -16.296 -0.034 14.275 1.00 96.00 276 ASN A O 1
ATOM 2217 N N . GLN A 1 277 ? -14.853 -1.120 15.614 1.00 94.75 277 GLN A N 1
ATOM 2218 C CA . GLN A 1 277 ? -14.107 -1.757 14.535 1.00 94.75 277 GLN A CA 1
ATOM 2219 C C . GLN A 1 277 ? -13.694 -3.163 14.952 1.00 94.75 277 GLN A C 1
ATOM 2221 O O . GLN A 1 277 ? -13.244 -3.372 16.074 1.00 94.75 277 GLN A O 1
ATOM 2226 N N . THR A 1 278 ? -13.800 -4.107 14.023 1.00 95.62 278 THR A N 1
ATOM 2227 C CA . THR A 1 278 ? -13.217 -5.441 14.167 1.00 95.62 278 THR A CA 1
ATOM 2228 C C . THR A 1 278 ? -11.921 -5.506 13.360 1.00 95.62 278 THR A C 1
ATOM 2230 O O . THR A 1 278 ? -11.866 -5.020 12.222 1.00 95.62 278 THR A O 1
ATOM 2233 N N . ILE A 1 279 ? -10.878 -6.082 13.956 1.00 95.81 279 ILE A N 1
ATOM 2234 C CA . ILE A 1 279 ? -9.564 -6.293 13.338 1.00 95.81 279 ILE A CA 1
ATOM 2235 C C . ILE A 1 279 ? -9.240 -7.784 13.369 1.00 95.81 279 ILE A C 1
ATOM 2237 O O . ILE A 1 279 ? -9.389 -8.412 14.415 1.00 95.81 279 ILE A O 1
ATOM 2241 N N . THR A 1 280 ? -8.779 -8.336 12.246 1.00 96.06 280 THR A N 1
ATOM 2242 C CA . THR A 1 280 ? -8.188 -9.682 12.174 1.00 96.06 280 THR A CA 1
ATOM 2243 C C . THR A 1 280 ? -6.705 -9.585 11.842 1.00 96.06 280 THR A C 1
ATOM 2245 O O . THR A 1 280 ? -6.348 -9.147 10.754 1.00 96.06 280 THR A O 1
ATOM 2248 N N . ASP A 1 281 ? -5.829 -9.984 12.761 1.00 94.94 281 ASP A N 1
ATOM 2249 C CA . ASP A 1 281 ? -4.386 -9.904 12.537 1.00 94.94 281 ASP A CA 1
ATOM 2250 C C . ASP A 1 281 ? -3.805 -11.118 11.792 1.00 94.94 281 ASP A C 1
ATOM 2252 O O . ASP A 1 281 ? -4.457 -12.140 11.568 1.00 94.94 281 ASP A O 1
ATOM 2256 N N . HIS A 1 282 ? -2.529 -10.992 11.427 1.00 95.56 282 HIS A N 1
ATOM 2257 C CA . HIS A 1 282 ? -1.734 -12.025 10.762 1.00 95.56 282 HIS A CA 1
ATOM 2258 C C . HIS A 1 282 ? -1.469 -13.279 11.614 1.00 95.56 282 HIS A C 1
ATOM 2260 O O . HIS A 1 282 ? -1.070 -14.300 11.060 1.00 95.56 282 HIS A O 1
ATOM 2266 N N . LEU A 1 283 ? -1.713 -13.230 12.929 1.00 95.31 283 LEU A N 1
ATOM 2267 C CA . LEU A 1 283 ? -1.596 -14.375 13.839 1.00 95.31 283 LEU A CA 1
ATOM 2268 C C . LEU A 1 283 ? -2.916 -15.159 13.952 1.00 95.31 283 LEU A C 1
ATOM 2270 O O . LEU A 1 283 ? -2.981 -16.166 14.658 1.00 95.31 283 LEU A O 1
ATOM 2274 N N . GLY A 1 284 ? -3.973 -14.712 13.266 1.00 92.19 284 GLY A N 1
ATOM 2275 C CA . GLY A 1 284 ? -5.300 -15.321 13.315 1.00 92.19 284 GLY A CA 1
ATOM 2276 C C . GLY A 1 284 ? -6.134 -14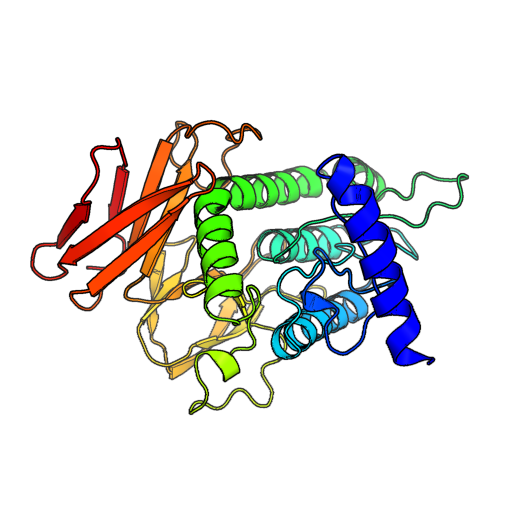.883 14.521 1.00 92.19 284 GLY A C 1
ATOM 2277 O O . GLY A 1 284 ? -7.148 -15.514 14.823 1.00 92.19 284 GLY A O 1
ATOM 2278 N N . ASN A 1 285 ? -5.738 -13.817 15.222 1.00 92.81 285 ASN A N 1
ATOM 2279 C CA . ASN A 1 285 ? -6.560 -13.221 16.265 1.00 92.81 285 ASN A CA 1
ATOM 2280 C C . ASN A 1 285 ? -7.607 -12.290 15.660 1.00 92.81 285 ASN A C 1
ATOM 2282 O O . ASN A 1 285 ? -7.317 -11.525 14.743 1.00 92.81 285 ASN A O 1
ATOM 2286 N N . THR A 1 286 ? -8.793 -12.277 16.264 1.00 93.19 286 THR A N 1
ATOM 2287 C CA . THR A 1 286 ? -9.812 -11.256 16.019 1.00 93.19 286 THR A CA 1
ATOM 2288 C C . THR A 1 286 ? -10.036 -10.435 17.284 1.00 93.19 286 THR A C 1
ATOM 2290 O O . THR A 1 286 ? -10.119 -10.993 18.383 1.00 93.19 286 THR A O 1
ATOM 2293 N N . PHE A 1 287 ? -10.125 -9.118 17.118 1.00 90.88 287 PHE A N 1
ATOM 2294 C CA . PHE A 1 287 ? -10.350 -8.143 18.180 1.00 90.88 287 PHE A CA 1
ATOM 2295 C C . PHE A 1 287 ? -11.545 -7.273 17.812 1.00 90.88 287 PHE A C 1
ATOM 2297 O O . PHE A 1 287 ? -11.585 -6.744 16.702 1.00 90.88 287 PHE A O 1
ATOM 2304 N N . ASP A 1 288 ? -12.464 -7.070 18.751 1.00 94.56 288 ASP A N 1
ATOM 2305 C CA . ASP A 1 288 ? -13.488 -6.035 18.640 1.00 94.56 288 ASP A CA 1
ATOM 2306 C C . ASP A 1 288 ? -13.083 -4.849 19.504 1.00 94.56 288 ASP A C 1
ATOM 2308 O O . ASP A 1 288 ? -12.821 -4.977 20.707 1.00 94.56 288 ASP A O 1
ATOM 2312 N N . LEU A 1 289 ? -13.023 -3.690 18.862 1.00 94.62 289 LEU A N 1
ATOM 2313 C CA . LEU A 1 289 ? -12.637 -2.434 19.468 1.00 94.62 289 LEU A CA 1
ATOM 2314 C C . LEU A 1 289 ? -13.839 -1.503 19.540 1.00 94.62 289 LEU A C 1
ATOM 2316 O O . LEU A 1 289 ? -14.594 -1.370 18.576 1.00 94.62 289 LEU A O 1
ATOM 2320 N N . GLN A 1 290 ? -13.966 -0.820 20.672 1.00 95.06 290 GLN A N 1
ATOM 2321 C CA . GLN A 1 290 ? -14.866 0.312 20.854 1.00 95.06 290 GLN A CA 1
ATOM 2322 C C . GLN A 1 290 ? -14.028 1.559 21.098 1.00 95.06 290 GLN A C 1
ATOM 2324 O O . GLN A 1 290 ? -13.285 1.630 22.081 1.00 95.06 290 GLN A O 1
ATOM 2329 N N . VAL A 1 291 ? -14.139 2.536 20.206 1.00 95.00 291 VAL A N 1
ATOM 2330 C CA . VAL A 1 291 ? -13.437 3.815 20.294 1.00 95.00 291 VAL A CA 1
ATOM 2331 C C . VAL A 1 291 ? -14.446 4.857 20.752 1.00 95.00 291 VAL A C 1
ATOM 2333 O O . VAL A 1 291 ? -15.419 5.138 20.056 1.00 95.00 291 VAL A O 1
ATOM 2336 N N . SER A 1 292 ? -14.218 5.430 21.932 1.00 92.81 292 SER A N 1
ATOM 2337 C CA . SER A 1 292 ? -14.997 6.551 22.444 1.00 92.81 292 SER A CA 1
ATOM 2338 C C . SER A 1 292 ? -14.180 7.827 22.337 1.00 92.81 292 SER A C 1
ATOM 2340 O O . SER A 1 292 ? -13.203 8.021 23.066 1.00 92.81 292 SER A O 1
ATOM 2342 N N . LYS A 1 293 ? -14.613 8.715 21.444 1.00 88.75 293 LYS A N 1
ATOM 2343 C CA . LYS A 1 293 ? -14.045 10.045 21.256 1.00 88.75 293 LYS A CA 1
ATOM 2344 C C . LYS A 1 293 ? -14.271 10.906 22.493 1.00 88.75 293 LYS A C 1
ATOM 2346 O O . LYS A 1 293 ? -13.363 11.605 22.929 1.00 88.75 293 LYS A O 1
ATOM 2351 N N . ILE A 1 294 ? -15.462 10.833 23.092 1.00 86.50 294 ILE A N 1
ATOM 2352 C CA . ILE A 1 294 ? -15.813 11.635 24.280 1.00 86.50 294 ILE A CA 1
ATOM 2353 C C . ILE A 1 294 ? -14.897 11.301 25.459 1.00 86.50 294 ILE A C 1
ATOM 2355 O O . ILE A 1 294 ? -14.396 12.201 26.127 1.00 86.50 294 ILE A O 1
ATOM 2359 N N . ASN A 1 295 ? -14.665 10.010 25.697 1.00 86.31 295 ASN A N 1
ATOM 2360 C CA . ASN A 1 295 ? -13.853 9.542 26.820 1.00 86.31 295 ASN A CA 1
ATOM 2361 C C . ASN A 1 295 ? -12.366 9.4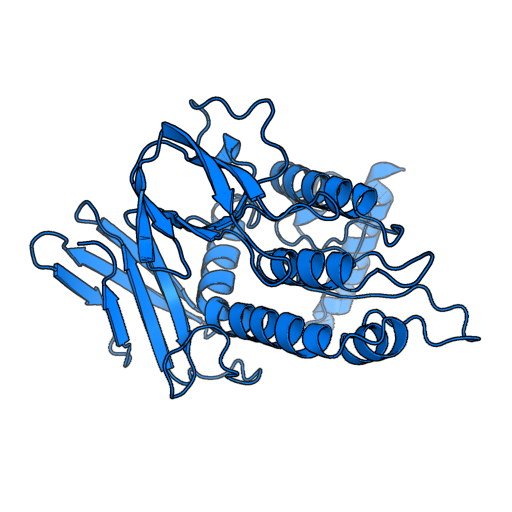09 26.476 1.00 86.31 295 ASN A C 1
ATOM 2363 O O . ASN A 1 295 ? -11.593 8.970 27.324 1.00 86.31 295 ASN A O 1
ATOM 2367 N N . GLN A 1 296 ? -11.988 9.725 25.234 1.00 88.25 296 GLN A N 1
ATOM 2368 C CA . GLN A 1 296 ? -10.654 9.512 24.681 1.00 88.25 296 GLN A CA 1
ATOM 2369 C C . GLN A 1 296 ? -10.098 8.112 24.972 1.00 88.25 296 GLN A C 1
ATOM 2371 O O . GLN A 1 296 ? -8.964 7.941 25.417 1.00 88.25 296 GLN A O 1
ATOM 2376 N N . LYS A 1 297 ? -10.939 7.094 24.775 1.00 89.88 297 LYS A N 1
ATOM 2377 C CA . LYS A 1 297 ? -10.670 5.732 25.236 1.00 89.88 297 LYS A CA 1
ATOM 2378 C C . LYS A 1 297 ? -10.924 4.721 24.134 1.00 89.88 297 LYS A C 1
ATOM 2380 O O . LYS A 1 297 ? -11.958 4.765 23.475 1.00 89.88 297 LYS A O 1
ATOM 2385 N N . VAL A 1 298 ? -10.023 3.752 24.022 1.00 90.94 298 VAL A N 1
ATOM 2386 C CA . VAL A 1 298 ? -10.217 2.541 23.221 1.00 90.94 298 VAL A CA 1
ATOM 2387 C C . VAL A 1 298 ? -10.386 1.365 24.173 1.00 90.94 298 VAL A C 1
ATOM 2389 O O . VAL A 1 298 ? -9.595 1.187 25.098 1.00 90.94 298 VAL A O 1
ATOM 2392 N N . THR A 1 299 ? -11.443 0.585 23.979 1.00 91.56 299 THR A N 1
ATOM 2393 C CA . THR A 1 299 ? -11.712 -0.641 24.736 1.00 91.56 299 THR A CA 1
ATOM 2394 C C . THR A 1 299 ? -11.608 -1.826 23.792 1.00 91.56 299 THR A C 1
ATOM 2396 O O . THR A 1 299 ? -12.189 -1.790 22.712 1.00 91.56 299 THR A O 1
ATOM 2399 N N . ILE A 1 300 ? -10.875 -2.860 24.199 1.00 91.31 300 ILE A N 1
ATOM 2400 C CA . ILE A 1 300 ? -10.610 -4.059 23.399 1.00 91.31 300 ILE A CA 1
ATOM 2401 C C . ILE A 1 300 ? -11.193 -5.252 24.153 1.00 91.31 300 ILE A C 1
ATOM 2403 O O . ILE A 1 300 ? -10.980 -5.386 25.357 1.00 91.31 300 ILE A O 1
ATOM 2407 N N . ASN A 1 301 ? -11.932 -6.118 23.464 1.00 86.94 301 ASN A N 1
ATOM 2408 C CA . ASN A 1 301 ? -12.592 -7.279 24.073 1.00 86.94 301 ASN A CA 1
ATOM 2409 C C . ASN A 1 301 ? -11.660 -8.468 24.392 1.00 86.94 301 ASN A C 1
ATOM 2411 O O . ASN A 1 301 ? -12.141 -9.512 24.835 1.00 86.94 301 ASN A O 1
ATOM 2415 N N . LYS A 1 302 ? -10.349 -8.335 24.171 1.00 76.56 302 LYS A N 1
ATOM 2416 C CA . LYS A 1 302 ? -9.354 -9.395 24.356 1.00 76.56 302 LYS A CA 1
ATOM 2417 C C . LYS A 1 302 ? -8.160 -8.869 25.146 1.00 76.56 302 LYS A C 1
ATOM 2419 O O . LYS A 1 302 ? -7.649 -7.791 24.852 1.00 76.56 302 LYS A O 1
ATOM 2424 N N . GLU A 1 303 ? -7.694 -9.652 26.115 1.00 73.00 303 GLU A N 1
ATOM 2425 C CA . GLU A 1 303 ? -6.471 -9.353 26.861 1.00 73.00 303 GLU A CA 1
ATOM 2426 C C . GLU A 1 303 ? -5.246 -9.691 26.003 1.00 73.00 303 GLU A C 1
ATOM 2428 O O . GLU A 1 303 ? -4.813 -10.838 25.912 1.00 73.00 303 GLU A O 1
ATOM 2433 N N . MET A 1 304 ? -4.703 -8.676 25.336 1.00 78.00 304 MET A N 1
ATOM 2434 C CA . MET A 1 304 ? -3.406 -8.720 24.669 1.00 78.00 304 MET A CA 1
ATOM 2435 C C . MET A 1 304 ? -2.693 -7.394 24.949 1.00 78.00 304 MET A C 1
ATOM 2437 O O . MET A 1 304 ? -3.337 -6.347 24.842 1.00 78.00 304 MET A O 1
ATOM 2441 N N . PRO A 1 305 ? -1.401 -7.401 25.319 1.00 80.88 305 PRO A N 1
ATOM 2442 C CA . PRO A 1 305 ? -0.666 -6.162 25.523 1.00 80.88 305 PRO A CA 1
ATOM 2443 C C . PRO A 1 305 ? -0.576 -5.407 24.192 1.00 80.88 305 PRO A C 1
ATOM 2445 O O . PRO A 1 305 ? 0.039 -5.883 23.240 1.00 80.88 305 PRO A O 1
ATOM 2448 N N . MET A 1 306 ? -1.222 -4.244 24.130 1.00 87.00 306 MET A N 1
ATOM 2449 C CA . MET A 1 306 ? -1.175 -3.331 22.992 1.00 87.00 306 MET A CA 1
ATOM 2450 C C . MET A 1 306 ? -0.957 -1.910 23.497 1.00 87.00 306 MET A C 1
ATOM 2452 O O . MET A 1 306 ? -1.654 -1.455 24.406 1.00 87.00 306 MET A O 1
ATOM 2456 N N . ASP A 1 307 ? -0.021 -1.203 22.879 1.00 88.38 307 ASP A N 1
ATOM 2457 C CA . ASP A 1 307 ? 0.080 0.243 23.024 1.00 88.38 307 ASP A CA 1
ATOM 2458 C C . ASP A 1 307 ? -1.018 0.925 22.205 1.00 88.38 307 ASP A C 1
ATOM 2460 O O . ASP A 1 307 ? -1.423 0.429 21.153 1.00 88.38 307 ASP A O 1
ATOM 2464 N N . 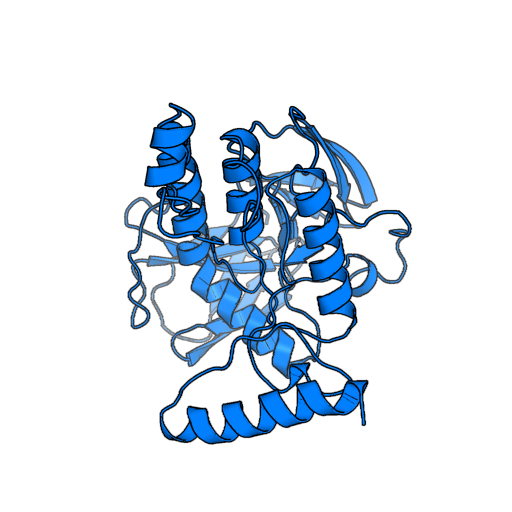ILE A 1 308 ? -1.494 2.080 22.664 1.00 87.25 308 ILE A N 1
ATOM 2465 C CA . ILE A 1 308 ? -2.510 2.866 21.959 1.00 87.25 308 ILE A CA 1
ATOM 2466 C C . ILE A 1 308 ? -1.966 4.278 21.749 1.00 87.25 308 ILE A C 1
ATOM 2468 O O . ILE A 1 308 ? -1.710 5.002 22.709 1.00 87.25 308 ILE A O 1
ATOM 2472 N N . GLU A 1 309 ? -1.815 4.671 20.488 1.00 89.50 309 GLU A N 1
ATOM 2473 C CA . GLU A 1 309 ? -1.437 6.014 20.059 1.00 89.50 309 GLU A CA 1
ATOM 2474 C C . GLU A 1 309 ? -2.673 6.737 19.505 1.00 89.50 309 GLU A C 1
ATOM 2476 O O . GLU A 1 309 ? -3.205 6.403 18.442 1.00 89.50 309 GLU A O 1
ATOM 2481 N N . LEU A 1 310 ? -3.142 7.742 20.243 1.00 85.31 310 LEU A N 1
ATOM 2482 C CA . LEU A 1 310 ? -4.297 8.557 19.873 1.00 85.31 310 LEU A CA 1
ATOM 2483 C C . LEU A 1 310 ? -3.810 9.829 19.169 1.00 85.31 310 LEU A C 1
ATOM 2485 O O . LEU A 1 310 ? -3.242 10.705 19.817 1.00 85.31 310 LEU A O 1
ATOM 2489 N N . ILE A 1 311 ? -4.028 9.949 17.856 1.00 80.94 311 ILE A N 1
ATOM 2490 C CA . ILE A 1 311 ? -3.542 11.115 17.091 1.00 80.94 311 ILE A CA 1
ATOM 2491 C C . ILE A 1 311 ? -4.573 12.249 17.059 1.00 80.94 311 ILE A C 1
ATOM 2493 O O . ILE A 1 311 ? -4.245 13.431 17.151 1.00 80.94 311 ILE A O 1
ATOM 2497 N N . CYS A 1 312 ? -5.842 11.896 16.868 1.00 69.00 312 CYS A N 1
ATOM 2498 C CA . CYS A 1 312 ? -6.925 12.854 16.710 1.00 69.00 312 CYS A CA 1
ATOM 2499 C C . CYS A 1 312 ? -8.144 12.340 17.470 1.00 69.00 312 CYS A C 1
ATOM 2501 O O . CYS A 1 312 ? -8.803 11.428 16.980 1.00 69.00 312 CYS A O 1
ATOM 2503 N N . LEU A 1 313 ? -8.413 12.928 18.638 1.00 60.16 313 LEU A N 1
ATOM 2504 C CA . LEU A 1 313 ? -9.622 12.766 19.451 1.00 60.16 313 LEU A CA 1
ATOM 2505 C C . LEU A 1 313 ? -10.183 14.138 19.837 1.00 60.16 313 LEU A C 1
ATOM 2507 O O . LEU A 1 313 ? -9.378 15.095 19.920 1.00 60.16 313 LEU A O 1
#

pLDDT: mean 95.42, std 5.27, range [60.16, 98.88]

Mean predicted aligned error: 3.69 Å

Secondary structure (DSSP, 8-state):
-TTHHHHHHHHHHHHHHGGGT----BS---TTGGGSS-EE----BSSHHHHHHHHHHHHHHHHTT--SEE-BTT-SBSSPPPHHHHHHHHHHHHTSSS-B------SSS-----HHHHHHHHT-THHHHHHHHHHHHHHHTHHHHHHHHHHHHHHT--SEEEHHHH-TTS--TT--S-EEETTTEEE----STT-SEEEEEEPSSEEEETTT--EEESSEEEEEE--TT---EEEESSEEEEEE--TT--TT---TT--S--SSEEEEEE-SS-EEEEEE-TTS-EEEEEEETTTTEEEESS----EEEEEE-

Radius of gyration: 19.69 Å; Cα contacts (8 Å, |Δi|>4): 670; chains: 1; bounding box: 47×51×53 Å

InterPro domains:
  IPR000322 Glycoside hydrolase family 31, TIM barrel domain [PF01055] (1-147)
  IPR013780 Glycosyl hydrolase, all-beta [G3DSA:2.60.40.1180] (161-241)
  IPR017853 Glycoside hydrolase superfamily [SSF51445] (2-155)
  IPR048395 Glycosyl hydrolase family 31, C-terminal domain [PF21365] (157-241)
  IPR051816 Glycosyl Hydrolase Family 31 [PTHR43863] (1-244)

Organism: NCBI:txid1076179